Protein AF-F0X1X4-F1 (afdb_monomer_lite)

Radius of gyration: 33.79 Å; chains: 1; bounding box: 59×69×90 Å

Foldseek 3Di:
DDLVVQVVVVVVVVVVVQVVDPPPDDDPDDPSLVVSCVVVVHDSVVSVVVVVCCVVPVDDDPPPPDDPPPDPDFQADPDPVLVVVVQVVLVVCLVVVHFADLLVSLVVCVVVVRGPADPVDPVSSVSSSVSSVVSCVVQQKDFFDQPPPPSCPDDPVVVVVVVVVVVVVVVVCVVPVPDDDDDDDDPPPDVPVRSRGGGIDHNPDD

Organism: NCBI:txid890382

Sequence (206 aa):
MDILLLHGYLRYEHGKKQKKVDADRRIGAPRISQTIALMLHRKEQLVKEVWADYLRNKPIIPDIIAGNRAAKRTVVLGCRYVINELREFVRDRRETRTRTVAKDVLEYFANRQFGQLDHSNKATMKVGLRAVQRFLISNGYKRGKKKGSQSYRLKAEIMLKLDNYVMRILQENKNNTTRRRVYMDESYIHPNNCRHDDSLYDPNDE

Structure (mmCIF, N/CA/C/O backbone):
data_AF-F0X1X4-F1
#
_entry.id   AF-F0X1X4-F1
#
loop_
_atom_site.group_PDB
_atom_site.id
_atom_site.type_symbol
_atom_site.label_atom_id
_atom_site.label_alt_id
_atom_site.label_comp_id
_atom_site.label_asym_id
_atom_site.label_entity_id
_atom_site.label_seq_id
_atom_site.pdbx_PDB_ins_code
_atom_site.Cartn_x
_atom_site.Cartn_y
_atom_site.Cartn_z
_atom_site.occupancy
_atom_site.B_iso_or_equiv
_atom_site.auth_seq_id
_atom_site.auth_comp_id
_atom_site.auth_asym_id
_atom_site.auth_atom_id
_atom_site.pdbx_PDB_model_num
ATOM 1 N N . MET A 1 1 ? 17.953 18.225 -20.125 1.00 56.44 1 MET A N 1
ATOM 2 C CA . MET A 1 1 ? 18.227 19.093 -21.289 1.00 56.44 1 MET A CA 1
ATOM 3 C C . MET A 1 1 ? 18.207 18.225 -22.533 1.00 56.44 1 MET A C 1
ATOM 5 O O . MET A 1 1 ? 18.868 17.194 -22.529 1.00 56.44 1 MET A O 1
ATOM 9 N N . ASP A 1 2 ? 17.406 18.598 -23.527 1.00 82.69 2 ASP A N 1
ATOM 10 C CA . ASP A 1 2 ? 17.161 17.815 -24.745 1.00 82.69 2 ASP A CA 1
ATOM 11 C C . ASP A 1 2 ? 18.038 18.316 -25.912 1.00 82.69 2 ASP A C 1
ATOM 13 O O . ASP A 1 2 ? 18.246 19.523 -26.067 1.00 82.69 2 ASP A O 1
ATOM 17 N N . ILE A 1 3 ? 18.553 17.385 -26.723 1.00 85.62 3 ILE A N 1
ATOM 18 C CA . ILE A 1 3 ? 19.400 17.642 -27.898 1.00 85.62 3 ILE A CA 1
ATOM 19 C C . ILE A 1 3 ? 18.662 18.536 -28.904 1.00 85.62 3 ILE A C 1
ATOM 21 O O . ILE A 1 3 ? 19.250 19.479 -29.437 1.00 85.62 3 ILE A O 1
ATOM 25 N N . LEU A 1 4 ? 17.374 18.275 -29.142 1.00 85.56 4 LEU A N 1
ATOM 26 C CA . LEU A 1 4 ? 16.574 19.002 -30.134 1.00 85.56 4 LEU A CA 1
ATOM 27 C C . LEU A 1 4 ? 16.278 20.433 -29.704 1.00 85.56 4 LEU A C 1
ATOM 29 O O . LEU A 1 4 ? 16.414 21.365 -30.500 1.00 85.56 4 LEU A O 1
ATOM 33 N N . LEU A 1 5 ? 15.930 20.612 -28.430 1.00 85.38 5 LEU A N 1
ATOM 34 C CA . LEU A 1 5 ? 15.650 21.922 -27.853 1.00 85.38 5 LEU A CA 1
ATOM 35 C C . LEU A 1 5 ? 16.881 22.835 -27.940 1.00 85.38 5 LEU A C 1
ATOM 37 O O . LEU A 1 5 ? 16.777 23.989 -28.359 1.00 85.38 5 LEU A O 1
ATOM 41 N N . LEU A 1 6 ? 18.061 22.299 -27.615 1.00 87.31 6 LEU A N 1
ATOM 42 C CA . LEU A 1 6 ? 19.325 23.028 -27.727 1.00 87.31 6 LEU A CA 1
ATOM 43 C C . LEU A 1 6 ? 19.681 23.348 -29.182 1.00 87.31 6 LEU A C 1
ATOM 45 O O . LEU A 1 6 ? 20.161 24.446 -29.471 1.00 87.31 6 LEU A O 1
ATOM 49 N N . HIS A 1 7 ? 19.404 22.430 -30.110 1.00 87.94 7 HIS A N 1
ATOM 50 C CA . HIS A 1 7 ? 19.591 22.685 -31.533 1.00 87.94 7 HIS A CA 1
ATOM 51 C C . HIS A 1 7 ? 18.698 23.817 -32.048 1.00 87.94 7 HIS A C 1
ATOM 53 O O . HIS A 1 7 ? 19.193 24.692 -32.764 1.00 87.94 7 HIS A O 1
ATOM 59 N N . GLY A 1 8 ? 17.416 23.827 -31.671 1.00 85.88 8 GLY A N 1
ATOM 60 C CA . GLY A 1 8 ? 16.478 24.892 -32.028 1.00 85.88 8 GLY A CA 1
ATOM 61 C C . GLY A 1 8 ? 16.914 26.247 -31.473 1.00 85.88 8 GLY A C 1
ATOM 62 O O . GLY A 1 8 ? 17.013 27.222 -32.220 1.00 85.88 8 GLY A O 1
ATOM 63 N N . TYR A 1 9 ? 17.266 26.290 -30.187 1.00 88.31 9 TYR A N 1
ATOM 64 C CA . TYR A 1 9 ? 17.687 27.513 -29.507 1.00 88.31 9 TYR A CA 1
ATOM 65 C C . TYR A 1 9 ? 18.969 28.118 -30.101 1.00 88.31 9 TYR A C 1
ATOM 67 O O . TYR A 1 9 ? 18.991 29.288 -30.481 1.00 88.31 9 TYR A O 1
ATOM 75 N N . LEU A 1 10 ? 20.034 27.323 -30.257 1.00 87.50 10 LEU A N 1
ATOM 76 C CA . LEU A 1 10 ? 21.322 27.829 -30.748 1.00 87.50 10 LEU A CA 1
ATOM 77 C C . LEU A 1 10 ? 21.268 28.269 -32.218 1.00 87.50 10 LEU A C 1
ATOM 79 O O . LEU A 1 10 ? 21.952 29.219 -32.604 1.00 87.50 10 LEU A O 1
ATOM 83 N N . ARG A 1 11 ? 20.441 27.616 -33.046 1.00 85.31 11 ARG A N 1
ATOM 84 C CA . ARG A 1 11 ? 20.222 28.031 -34.442 1.00 85.31 11 ARG A CA 1
ATOM 85 C C . ARG A 1 11 ? 19.410 29.322 -34.531 1.00 85.31 11 ARG A C 1
ATOM 87 O O . ARG A 1 11 ? 19.729 30.173 -35.360 1.00 85.31 11 ARG A O 1
ATOM 94 N N . TYR A 1 12 ? 18.415 29.494 -33.664 1.00 86.81 12 TYR A N 1
ATOM 95 C CA . TYR A 1 12 ? 17.637 30.728 -33.569 1.00 86.81 12 TYR A CA 1
ATOM 96 C C . TYR A 1 12 ? 18.500 31.924 -33.141 1.00 86.81 12 TYR A C 1
ATOM 98 O O . TYR A 1 12 ? 18.484 32.967 -33.798 1.00 86.81 12 TYR A O 1
ATOM 106 N N . GLU A 1 13 ? 19.322 31.751 -32.105 1.00 85.38 13 GLU A N 1
ATOM 107 C CA . GLU A 1 13 ? 20.260 32.778 -31.638 1.00 85.38 13 GLU A CA 1
ATOM 108 C C . GLU A 1 13 ? 21.300 33.141 -32.706 1.00 85.38 13 GLU A C 1
ATOM 110 O O . GLU A 1 13 ? 21.609 34.317 -32.910 1.00 85.38 13 GLU A O 1
ATOM 115 N N . HIS A 1 14 ? 21.800 32.155 -33.456 1.00 82.44 14 HIS A N 1
ATOM 116 C CA . HIS A 1 14 ? 22.683 32.423 -34.589 1.00 82.44 14 HIS A CA 1
ATOM 117 C C . HIS A 1 14 ? 21.989 33.231 -35.697 1.00 82.44 14 HIS A C 1
ATOM 119 O O . HIS A 1 14 ? 22.552 34.207 -36.193 1.00 82.44 14 HIS A O 1
ATOM 125 N N . GLY A 1 15 ? 20.752 32.874 -36.055 1.00 81.31 15 GLY A N 1
ATOM 126 C CA . GLY A 1 15 ? 19.968 33.606 -37.054 1.00 81.31 15 GLY A CA 1
ATOM 127 C C . GLY A 1 15 ? 19.690 35.056 -36.644 1.00 81.31 15 GLY A C 1
ATOM 128 O O . GLY A 1 15 ? 19.787 35.963 -37.469 1.00 81.31 15 GLY A O 1
ATOM 129 N N . LYS A 1 16 ? 19.421 35.308 -35.357 1.00 83.44 16 LYS A N 1
ATOM 130 C CA . LYS A 1 16 ? 19.301 36.670 -34.813 1.00 83.44 16 LYS A CA 1
ATOM 131 C C . LYS A 1 16 ? 20.589 37.474 -34.945 1.00 83.44 16 LYS A C 1
ATOM 133 O O . LYS A 1 16 ? 20.529 38.656 -35.271 1.00 83.44 16 LYS A O 1
ATOM 138 N N . LYS A 1 17 ? 21.741 36.850 -34.686 1.00 79.12 17 LYS A N 1
ATOM 139 C CA . LYS A 1 17 ? 23.050 37.505 -34.810 1.00 79.12 17 LYS A CA 1
ATOM 140 C C . LYS A 1 17 ? 23.383 37.832 -36.263 1.00 79.12 17 LYS A C 1
ATOM 142 O O . LYS A 1 17 ? 23.841 38.936 -36.517 1.00 79.12 17 LYS A O 1
ATOM 147 N N . GLN A 1 18 ? 23.077 36.941 -37.209 1.00 73.38 18 GLN A N 1
ATOM 148 C CA . GLN A 1 18 ? 23.247 37.222 -38.640 1.00 73.38 18 GLN A CA 1
ATOM 149 C C . GLN A 1 18 ? 22.387 38.395 -39.122 1.00 73.38 18 GLN A C 1
ATOM 151 O O . GLN A 1 18 ? 22.885 39.233 -39.856 1.00 73.38 18 GLN A O 1
ATOM 156 N N . LYS A 1 19 ? 21.131 38.508 -38.673 1.00 75.94 19 LYS A N 1
ATOM 157 C CA . LYS A 1 19 ? 20.246 39.627 -39.054 1.00 75.94 19 LYS A CA 1
ATOM 158 C C . LYS A 1 19 ? 20.708 41.001 -38.549 1.00 75.94 19 LYS A C 1
ATOM 160 O O . LYS A 1 19 ? 20.214 42.007 -39.038 1.00 75.94 19 LYS A O 1
ATOM 165 N N . LYS A 1 20 ? 21.590 41.045 -37.545 1.00 72.31 20 LYS A N 1
ATOM 166 C CA . LYS A 1 20 ? 22.135 42.285 -36.968 1.00 72.31 20 LYS A CA 1
ATOM 167 C C . LYS A 1 20 ? 23.438 42.746 -37.628 1.00 72.31 20 LYS A C 1
ATOM 169 O O . LYS A 1 20 ? 23.931 43.807 -37.270 1.00 72.31 20 LYS A O 1
ATOM 174 N N . VAL A 1 21 ? 24.016 41.944 -38.520 1.00 70.50 21 VAL A N 1
ATOM 175 C CA . VAL A 1 21 ? 25.262 42.261 -39.226 1.00 70.50 21 VAL A CA 1
ATOM 176 C C . VAL A 1 21 ? 24.918 42.633 -40.669 1.00 70.50 21 VAL A C 1
ATOM 178 O O . VAL A 1 21 ? 24.102 41.951 -41.287 1.00 70.50 21 VAL A O 1
ATOM 181 N N . ASP A 1 22 ? 25.516 43.710 -41.189 1.00 58.31 22 ASP A N 1
ATOM 182 C CA . ASP A 1 22 ? 25.300 44.184 -42.564 1.00 58.31 22 ASP A CA 1
ATOM 183 C C . ASP A 1 22 ? 25.573 43.080 -43.600 1.00 58.31 22 ASP A C 1
ATOM 185 O O . ASP A 1 22 ? 26.453 42.232 -43.412 1.00 58.31 22 ASP A O 1
ATOM 189 N N . ALA A 1 23 ? 24.815 43.103 -44.702 1.00 58.66 23 ALA A N 1
ATOM 190 C CA . ALA A 1 23 ? 24.701 42.025 -45.694 1.00 58.66 23 ALA A CA 1
ATOM 191 C C . ALA A 1 23 ? 26.035 41.517 -46.292 1.00 58.66 23 ALA A C 1
ATOM 193 O O . ALA A 1 23 ? 26.084 40.386 -46.782 1.00 58.66 23 ALA A O 1
ATOM 194 N N . ASP A 1 24 ? 27.116 42.298 -46.193 1.00 56.88 24 ASP A N 1
ATOM 195 C CA . ASP A 1 24 ? 28.448 41.964 -46.714 1.00 56.88 24 ASP A CA 1
ATOM 196 C C . ASP A 1 24 ? 29.339 41.151 -45.756 1.00 56.88 24 ASP A C 1
ATOM 198 O O . ASP A 1 24 ? 30.329 40.557 -46.189 1.00 56.88 24 ASP A O 1
ATOM 202 N N . ARG A 1 25 ? 29.003 41.035 -44.461 1.00 59.19 25 ARG A N 1
ATOM 203 C CA . ARG A 1 25 ? 29.769 40.211 -43.501 1.00 59.19 25 ARG A CA 1
ATOM 204 C C . ARG A 1 25 ? 29.018 38.930 -43.143 1.00 59.19 25 ARG A C 1
ATOM 206 O O . ARG A 1 25 ? 28.295 38.852 -42.150 1.00 59.19 25 ARG A O 1
ATOM 213 N N . ARG A 1 26 ? 29.238 37.865 -43.920 1.00 58.47 26 ARG A N 1
ATOM 214 C CA . ARG A 1 26 ? 28.716 36.526 -43.592 1.00 58.47 26 ARG A CA 1
ATOM 215 C C . ARG A 1 26 ? 29.452 35.940 -42.381 1.00 58.47 26 ARG A C 1
ATOM 217 O O . ARG A 1 26 ? 30.625 35.589 -42.469 1.00 58.47 26 ARG A O 1
ATOM 224 N N . ILE A 1 27 ? 28.749 35.782 -41.258 1.00 62.41 27 ILE A N 1
ATOM 225 C CA . ILE A 1 27 ? 29.230 34.994 -40.111 1.00 62.41 27 ILE A CA 1
ATOM 226 C C . ILE A 1 27 ? 29.390 33.535 -40.566 1.00 62.41 27 ILE A C 1
ATOM 228 O O . ILE A 1 27 ? 28.440 32.950 -41.096 1.00 62.41 27 ILE A O 1
ATOM 232 N N . GLY A 1 28 ? 30.586 32.965 -40.377 1.00 61.56 28 GLY A N 1
ATOM 233 C CA . GLY A 1 28 ? 30.901 31.577 -40.729 1.00 61.56 28 GLY A CA 1
ATOM 234 C C . GLY A 1 28 ? 29.974 30.562 -40.050 1.00 61.56 28 GLY A C 1
ATOM 235 O O . GLY A 1 28 ? 29.409 30.827 -38.989 1.00 61.56 28 GLY A O 1
ATOM 236 N N . ALA A 1 29 ? 29.803 29.389 -40.668 1.00 63.53 29 ALA A N 1
ATOM 237 C CA . ALA A 1 29 ? 28.841 28.392 -40.203 1.00 63.53 29 ALA A CA 1
ATOM 238 C C . ALA A 1 29 ? 29.142 27.943 -38.752 1.00 63.53 29 ALA A C 1
ATOM 240 O O . ALA A 1 29 ? 30.247 27.473 -38.467 1.00 63.53 29 ALA A O 1
ATOM 241 N N . PRO A 1 30 ? 28.181 28.056 -37.818 1.00 72.50 30 PRO A N 1
ATOM 242 C CA . PRO A 1 30 ? 28.424 27.787 -36.408 1.00 72.50 30 PRO A CA 1
ATOM 243 C C . PRO A 1 30 ? 28.523 26.278 -36.146 1.00 72.50 30 PRO A C 1
ATOM 245 O O . PRO A 1 30 ? 27.693 25.488 -36.607 1.00 72.50 30 PRO A O 1
ATOM 248 N N . ARG A 1 31 ? 29.503 25.867 -35.331 1.00 85.06 31 ARG A N 1
ATOM 249 C CA . ARG A 1 31 ? 29.722 24.471 -34.893 1.00 85.06 31 ARG A CA 1
ATOM 250 C C . ARG A 1 31 ? 28.723 24.038 -33.804 1.00 85.06 31 ARG A C 1
ATOM 252 O O . ARG A 1 31 ? 29.098 23.530 -32.754 1.00 85.06 31 ARG A O 1
ATOM 259 N N . ILE A 1 32 ? 27.428 24.228 -34.060 1.00 87.62 32 ILE A N 1
ATOM 260 C CA . ILE A 1 32 ? 26.340 24.056 -33.077 1.00 87.62 32 ILE A CA 1
ATOM 261 C C . ILE A 1 32 ? 26.304 22.634 -32.506 1.00 87.62 32 ILE A C 1
ATOM 263 O O . ILE A 1 32 ? 26.203 22.462 -31.295 1.00 87.62 32 ILE A O 1
ATOM 267 N N . SER A 1 33 ? 26.437 21.610 -33.354 1.00 88.00 33 SER A N 1
ATOM 268 C CA . SER A 1 33 ? 26.429 20.212 -32.901 1.00 88.00 33 SER A CA 1
ATOM 269 C C . SER A 1 33 ? 27.600 19.882 -31.967 1.00 88.00 33 SER A C 1
ATOM 271 O O . SER A 1 33 ? 27.425 19.088 -31.050 1.00 88.00 33 SER A O 1
ATOM 273 N N . GLN A 1 34 ? 28.764 20.521 -32.145 1.00 90.12 34 GLN A N 1
ATOM 274 C CA . GLN A 1 34 ? 29.923 20.347 -31.257 1.00 90.12 34 GLN A CA 1
ATOM 275 C C . GLN A 1 34 ? 29.671 20.976 -29.891 1.00 90.12 34 GLN A C 1
ATOM 277 O O . GLN A 1 34 ? 29.915 20.351 -28.864 1.00 90.12 34 GLN A O 1
ATOM 282 N N . THR A 1 35 ? 29.115 22.187 -29.868 1.00 88.75 35 THR A N 1
ATOM 283 C CA . THR A 1 35 ? 28.760 22.872 -28.622 1.00 88.75 35 THR A CA 1
ATOM 284 C C . THR A 1 35 ? 27.738 22.073 -27.814 1.00 88.75 35 THR A C 1
ATOM 286 O O . THR A 1 35 ? 27.903 21.905 -26.610 1.00 88.75 35 THR A O 1
ATOM 289 N N . ILE A 1 36 ? 26.716 21.521 -28.472 1.00 88.62 36 ILE A N 1
ATOM 290 C CA . ILE A 1 36 ? 25.691 20.696 -27.816 1.00 88.62 36 ILE A CA 1
ATOM 291 C C . ILE A 1 36 ? 26.286 19.384 -27.300 1.00 88.62 36 ILE A C 1
ATOM 293 O O . ILE A 1 36 ? 25.974 18.968 -26.186 1.00 88.62 36 ILE A O 1
ATOM 297 N N . ALA A 1 37 ? 27.163 18.750 -28.082 1.00 91.50 37 ALA A N 1
ATOM 298 C CA . ALA A 1 37 ? 27.862 17.536 -27.672 1.00 91.50 37 ALA A CA 1
ATOM 299 C C . ALA A 1 37 ? 28.679 17.756 -26.390 1.00 91.50 37 ALA A C 1
ATOM 301 O O . ALA A 1 37 ? 28.601 16.941 -25.469 1.00 91.50 37 ALA A O 1
ATOM 302 N N . LEU A 1 38 ? 29.378 18.893 -26.297 1.00 91.06 38 LEU A N 1
ATOM 303 C CA . LEU A 1 38 ? 30.115 19.298 -25.100 1.00 91.06 38 LEU A CA 1
ATOM 304 C C . LEU A 1 38 ? 29.182 19.604 -23.919 1.00 91.06 38 LEU A C 1
ATOM 306 O O . LEU A 1 38 ? 29.421 19.106 -22.825 1.00 91.06 38 LEU A O 1
ATOM 310 N N . MET A 1 39 ? 28.096 20.356 -24.134 1.00 89.75 39 MET A N 1
ATOM 311 C CA . MET A 1 39 ? 27.136 20.720 -23.076 1.00 89.75 39 MET A CA 1
ATOM 312 C C . MET A 1 39 ? 26.394 19.517 -22.482 1.00 89.75 39 MET A C 1
ATOM 314 O O . MET A 1 39 ? 26.044 19.527 -21.305 1.00 89.75 39 MET A O 1
ATOM 318 N N . LEU A 1 40 ? 26.110 18.496 -23.294 1.00 89.94 40 LEU A N 1
ATOM 319 C CA . LEU A 1 40 ? 25.362 17.308 -22.874 1.00 89.94 40 LEU A CA 1
ATOM 320 C C . LEU A 1 40 ? 26.256 16.106 -22.549 1.00 89.94 40 LEU A C 1
ATOM 322 O O . LEU A 1 40 ? 25.728 15.047 -22.208 1.00 89.94 40 LEU A O 1
ATOM 326 N N . HIS A 1 41 ? 27.580 16.245 -22.686 1.00 89.62 41 HIS A N 1
ATOM 327 C CA . HIS A 1 41 ? 28.549 15.149 -22.581 1.00 89.62 41 HIS A CA 1
ATOM 328 C C . HIS A 1 41 ? 28.161 13.931 -23.440 1.00 89.62 41 HIS A C 1
ATOM 330 O O . HIS A 1 41 ? 28.182 12.781 -22.997 1.00 89.62 41 HIS A O 1
ATOM 336 N N . ARG A 1 42 ? 27.759 14.184 -24.689 1.00 89.25 42 ARG A N 1
ATOM 337 C CA . ARG A 1 42 ? 27.381 13.152 -25.667 1.00 89.25 42 ARG A CA 1
ATOM 338 C C . ARG A 1 42 ? 28.339 13.160 -26.851 1.00 89.25 42 ARG A C 1
ATOM 340 O O . ARG A 1 42 ? 29.025 14.142 -27.109 1.00 89.25 42 ARG A O 1
ATOM 347 N N . LYS A 1 43 ? 28.369 12.055 -27.599 1.00 91.50 43 LYS A N 1
ATOM 348 C CA . LYS A 1 43 ? 29.134 11.970 -28.849 1.00 91.50 43 LYS A CA 1
ATOM 349 C C . LYS A 1 43 ? 28.555 12.949 -29.876 1.00 91.50 43 LYS A C 1
ATOM 351 O O . LYS A 1 43 ? 27.345 12.968 -30.090 1.00 91.50 43 LYS A O 1
ATOM 356 N N . GLU A 1 44 ? 29.417 13.712 -30.547 1.00 90.62 44 GLU A N 1
ATOM 357 C CA . GLU A 1 44 ? 29.013 14.671 -31.591 1.00 90.62 44 GLU A CA 1
ATOM 358 C C . GLU A 1 44 ? 28.237 13.998 -32.728 1.00 90.62 44 GLU A C 1
ATOM 360 O O . GLU A 1 44 ? 27.268 14.559 -33.238 1.00 90.62 44 GLU A O 1
ATOM 365 N N . GLN A 1 45 ? 28.639 12.780 -33.091 1.00 90.81 45 GLN A N 1
ATOM 366 C CA . GLN A 1 45 ? 27.986 11.995 -34.131 1.00 90.81 45 GLN A CA 1
ATOM 367 C C . GLN A 1 45 ? 26.502 11.748 -33.815 1.00 90.81 45 GLN A C 1
ATOM 369 O O . GLN A 1 45 ? 25.651 12.043 -34.648 1.00 90.81 45 GLN A O 1
ATOM 374 N N . LEU A 1 46 ? 26.188 11.351 -32.578 1.00 88.25 46 LEU A N 1
ATOM 375 C CA . LEU A 1 46 ? 24.814 11.123 -32.125 1.00 88.25 46 LEU A CA 1
ATOM 376 C C . LEU A 1 46 ? 23.974 12.408 -32.177 1.00 88.25 46 LEU A C 1
ATOM 378 O O . LEU A 1 46 ? 22.813 12.384 -32.564 1.00 88.25 46 LEU A O 1
ATOM 382 N N . VAL A 1 47 ? 24.562 13.555 -31.831 1.00 89.25 47 VAL A N 1
ATOM 383 C CA . VAL A 1 47 ? 23.876 14.856 -31.905 1.00 89.25 47 VAL A CA 1
ATOM 384 C C . VAL A 1 47 ? 23.538 15.227 -33.355 1.00 89.25 47 VAL A C 1
ATOM 386 O O . VAL A 1 47 ? 22.446 15.729 -33.624 1.00 89.25 47 VAL A O 1
ATOM 389 N N . LYS A 1 48 ? 24.451 14.961 -34.299 1.00 89.62 48 LYS A N 1
ATOM 390 C CA . LYS A 1 48 ? 24.214 15.174 -35.737 1.00 89.62 48 LYS A CA 1
ATOM 391 C C . LYS A 1 48 ? 23.151 14.228 -36.289 1.00 89.62 48 LYS A C 1
ATOM 393 O O . LYS A 1 48 ? 22.299 14.685 -37.044 1.00 89.62 48 LYS A O 1
ATOM 398 N N . GLU A 1 49 ? 23.196 12.953 -35.910 1.00 88.44 49 GLU A N 1
ATOM 399 C CA . GLU A 1 49 ? 22.227 11.928 -36.317 1.00 88.44 49 GLU A CA 1
ATOM 400 C C . GLU A 1 49 ? 20.818 12.294 -35.848 1.00 88.44 49 GLU A C 1
ATOM 402 O O . GLU A 1 49 ? 19.925 12.433 -36.678 1.00 88.44 49 GLU A O 1
ATOM 407 N N . VAL A 1 50 ? 20.650 12.610 -34.559 1.00 87.00 50 VAL A N 1
ATOM 408 C CA . VAL A 1 50 ? 19.365 13.046 -33.984 1.00 87.00 50 VAL A CA 1
ATOM 409 C C . VAL A 1 50 ? 18.823 14.290 -34.695 1.00 87.00 50 VAL A C 1
ATOM 411 O O . VAL A 1 50 ? 17.634 14.371 -34.995 1.00 87.00 50 VAL A O 1
ATOM 414 N N . TRP A 1 51 ? 19.677 15.268 -35.012 1.00 87.62 51 TRP A N 1
ATOM 415 C CA . TRP A 1 51 ? 19.244 16.455 -35.754 1.00 87.62 51 TRP A CA 1
ATOM 416 C C . TRP A 1 51 ? 18.862 16.146 -37.208 1.00 87.62 51 TRP A C 1
ATOM 418 O O . TRP A 1 51 ? 17.900 16.709 -37.730 1.00 87.62 51 TRP A O 1
ATOM 428 N N . ALA A 1 52 ? 19.599 15.258 -37.874 1.00 86.94 52 ALA A N 1
ATOM 429 C CA . ALA A 1 52 ? 19.294 14.834 -39.234 1.00 86.94 52 ALA A CA 1
ATOM 430 C C . ALA A 1 52 ? 17.984 14.031 -39.296 1.00 86.94 52 ALA A C 1
ATOM 432 O O . ALA A 1 52 ? 17.177 14.251 -40.199 1.00 86.94 52 ALA A O 1
ATOM 433 N N . ASP A 1 53 ? 17.736 13.168 -38.312 1.00 84.44 53 ASP A N 1
ATOM 434 C CA . ASP A 1 53 ? 16.490 12.413 -38.175 1.00 84.44 53 ASP A CA 1
ATOM 435 C C . ASP A 1 53 ? 15.299 13.324 -37.887 1.00 84.44 53 ASP A C 1
ATOM 437 O O . ASP A 1 53 ? 14.243 13.152 -38.493 1.00 84.44 53 ASP A O 1
ATOM 441 N N . TYR A 1 54 ? 15.476 14.353 -37.053 1.00 84.00 54 TYR A N 1
ATOM 442 C CA . TYR A 1 54 ? 14.457 15.382 -36.841 1.00 84.00 54 TYR A CA 1
ATOM 443 C C . TYR A 1 54 ? 14.072 16.098 -38.141 1.00 84.00 54 TYR A C 1
ATOM 445 O O . TYR A 1 54 ? 12.889 16.256 -38.438 1.00 84.00 54 TYR A O 1
ATOM 453 N N . LEU A 1 55 ? 15.064 16.520 -38.935 1.00 83.75 55 LEU A N 1
ATOM 454 C CA . LEU A 1 55 ? 14.818 17.216 -40.201 1.00 83.75 55 LEU A CA 1
ATOM 455 C C . LEU A 1 55 ? 14.103 16.332 -41.228 1.00 83.75 55 LEU A C 1
ATOM 457 O O . LEU A 1 55 ? 13.280 16.839 -41.988 1.00 83.75 55 LEU A O 1
ATOM 461 N N . ARG A 1 56 ? 14.408 15.030 -41.246 1.00 83.00 56 ARG A N 1
ATOM 462 C CA . ARG A 1 56 ? 13.772 14.061 -42.146 1.00 83.00 56 ARG A CA 1
ATOM 463 C C . ARG A 1 56 ? 12.351 13.710 -41.715 1.00 83.00 56 ARG A C 1
ATOM 465 O O . ARG A 1 56 ? 11.447 13.723 -42.542 1.00 83.00 56 ARG A O 1
ATOM 472 N N . ASN A 1 57 ? 12.156 13.423 -40.429 1.00 78.25 57 ASN A N 1
ATOM 473 C CA . ASN A 1 57 ? 10.963 12.725 -39.952 1.00 78.25 57 ASN A CA 1
ATOM 474 C C . ASN A 1 57 ? 10.007 13.600 -39.131 1.00 78.25 57 ASN A C 1
ATOM 476 O O . ASN A 1 57 ? 8.894 13.155 -38.899 1.00 78.25 57 ASN A O 1
ATOM 480 N N . LYS A 1 58 ? 10.394 14.827 -38.737 1.00 72.56 58 LYS A N 1
ATOM 481 C CA . LYS A 1 58 ? 9.666 15.783 -37.870 1.00 72.56 58 LYS A CA 1
ATOM 482 C C . LYS A 1 58 ? 9.368 15.253 -36.453 1.00 72.56 58 LYS A C 1
ATOM 484 O O . LYS A 1 58 ? 10.124 15.630 -35.558 1.00 72.56 58 LYS A O 1
ATOM 489 N N . PRO A 1 59 ? 8.349 14.420 -36.148 1.00 70.69 59 PRO A N 1
ATOM 490 C CA . PRO A 1 59 ? 8.350 13.716 -34.869 1.00 70.69 59 PRO A CA 1
ATOM 491 C C . PRO A 1 59 ? 9.508 12.715 -34.792 1.00 70.69 59 PRO A C 1
ATOM 493 O O . PRO A 1 59 ? 9.567 11.743 -35.542 1.00 70.69 59 PRO A O 1
ATOM 496 N N . ILE A 1 60 ? 10.404 12.914 -33.826 1.00 61.41 60 ILE A N 1
ATOM 497 C CA . ILE A 1 60 ? 11.294 11.840 -33.390 1.00 61.41 60 ILE A CA 1
ATOM 498 C C . ILE A 1 60 ? 10.483 10.948 -32.462 1.00 61.41 60 ILE A C 1
ATOM 500 O O . ILE A 1 60 ? 10.216 11.297 -31.313 1.00 61.41 60 ILE A O 1
ATOM 504 N N . ILE A 1 61 ? 10.061 9.803 -32.988 1.00 61.31 61 ILE A N 1
ATOM 505 C CA . ILE A 1 61 ? 9.532 8.719 -32.171 1.00 61.31 61 ILE A CA 1
ATOM 506 C C . ILE A 1 61 ? 10.753 8.095 -31.487 1.00 61.31 61 ILE A C 1
ATOM 508 O O . ILE A 1 61 ? 11.650 7.629 -32.192 1.00 61.31 61 ILE A O 1
ATOM 512 N N . PRO A 1 62 ? 10.853 8.128 -30.145 1.00 61.31 62 PRO A N 1
ATOM 513 C CA . PRO A 1 62 ? 11.943 7.453 -29.463 1.00 61.31 62 PRO A CA 1
ATOM 514 C C . PRO A 1 62 ? 11.876 5.976 -29.831 1.00 61.31 62 PRO A C 1
ATOM 516 O O . PRO A 1 62 ? 10.816 5.358 -29.703 1.00 61.31 62 PRO A O 1
ATOM 519 N N . ASP A 1 63 ? 12.997 5.431 -30.298 1.00 59.47 63 ASP A N 1
ATOM 520 C CA . ASP A 1 63 ? 13.064 4.029 -30.676 1.00 59.47 63 ASP A CA 1
ATOM 521 C C . ASP A 1 63 ? 12.644 3.183 -29.466 1.00 59.47 63 ASP A C 1
ATOM 523 O O . ASP A 1 63 ? 13.218 3.286 -28.371 1.00 59.47 63 ASP A O 1
ATOM 527 N N . ILE A 1 64 ? 11.558 2.421 -29.614 1.00 58.38 64 ILE A N 1
ATOM 528 C CA . ILE A 1 64 ? 11.058 1.571 -28.539 1.00 58.38 64 ILE A CA 1
ATOM 529 C C . ILE A 1 64 ? 12.010 0.388 -28.496 1.00 58.38 64 ILE A C 1
ATOM 531 O O . ILE A 1 64 ? 11.769 -0.633 -29.132 1.00 58.38 64 ILE A O 1
ATOM 535 N N . ILE A 1 65 ? 13.099 0.528 -27.735 1.00 64.75 65 ILE A N 1
ATOM 536 C CA . ILE A 1 65 ? 14.035 -0.571 -27.506 1.00 64.75 65 ILE A CA 1
ATOM 537 C C . ILE A 1 65 ? 13.209 -1.774 -27.049 1.00 64.75 65 ILE A C 1
ATOM 539 O O . ILE A 1 65 ? 12.502 -1.698 -26.029 1.00 64.75 65 ILE A O 1
ATOM 543 N N . ALA A 1 66 ? 13.285 -2.861 -27.820 1.00 59.94 66 ALA A N 1
ATOM 544 C CA . ALA A 1 66 ? 12.681 -4.133 -27.474 1.00 59.94 66 ALA A CA 1
ATOM 545 C C . ALA A 1 66 ? 13.208 -4.543 -26.093 1.00 59.94 66 ALA A C 1
ATOM 547 O O . ALA A 1 66 ? 14.390 -4.820 -25.902 1.00 59.94 66 ALA A O 1
ATOM 548 N N . GLY A 1 67 ? 12.330 -4.500 -25.099 1.00 62.56 67 GLY A N 1
ATOM 549 C CA . GLY A 1 67 ? 12.646 -4.839 -23.721 1.00 62.56 67 GLY A CA 1
ATOM 550 C C . GLY A 1 67 ? 11.533 -5.692 -23.144 1.00 62.56 67 GLY A C 1
ATOM 551 O O . GLY A 1 67 ? 10.387 -5.600 -23.585 1.00 62.56 67 GLY A O 1
ATOM 552 N N . ASN A 1 68 ? 11.857 -6.500 -22.133 1.00 62.97 68 ASN A N 1
ATOM 553 C CA . ASN A 1 68 ? 10.898 -7.342 -21.415 1.00 62.97 68 ASN A CA 1
ATOM 554 C C . ASN A 1 68 ? 9.925 -6.485 -20.584 1.00 62.97 68 ASN A C 1
ATOM 556 O O . ASN A 1 68 ? 10.024 -6.416 -19.360 1.00 62.97 68 ASN A O 1
ATOM 560 N N . ARG A 1 69 ? 9.000 -5.805 -21.269 1.00 61.16 69 ARG A N 1
ATOM 561 C CA . ARG A 1 69 ? 7.937 -4.965 -20.697 1.00 61.16 69 ARG A CA 1
ATOM 562 C C . ARG A 1 69 ? 6.666 -5.754 -20.391 1.00 61.16 69 ARG A C 1
ATOM 564 O O . ARG A 1 69 ? 5.738 -5.197 -19.814 1.00 61.16 69 ARG A O 1
ATOM 571 N N . ALA A 1 70 ? 6.619 -7.035 -20.761 1.00 65.56 70 ALA A N 1
ATOM 572 C CA . ALA A 1 70 ? 5.527 -7.913 -20.375 1.00 65.56 70 ALA A CA 1
ATOM 573 C C . ALA A 1 70 ? 5.425 -7.956 -18.844 1.00 65.56 70 ALA A C 1
ATOM 575 O O . ALA A 1 70 ? 6.435 -8.108 -18.145 1.00 65.56 70 ALA A O 1
ATOM 576 N N . ALA A 1 71 ? 4.204 -7.812 -18.327 1.00 61.56 71 ALA A N 1
ATOM 577 C CA . ALA A 1 71 ? 3.949 -7.923 -16.902 1.00 61.56 71 ALA A CA 1
ATOM 578 C C . ALA A 1 71 ? 4.408 -9.307 -16.429 1.00 61.56 71 ALA A C 1
ATOM 580 O O . ALA A 1 71 ? 3.887 -10.338 -16.855 1.00 61.56 71 ALA A O 1
ATOM 581 N N . LYS A 1 72 ? 5.432 -9.335 -15.574 1.00 66.44 72 LYS A N 1
ATOM 582 C CA . LYS A 1 72 ? 5.918 -10.588 -14.998 1.00 66.44 72 LYS A CA 1
ATOM 583 C C . LYS A 1 72 ? 4.827 -11.168 -14.109 1.00 66.44 72 LYS A C 1
ATOM 585 O O . LYS A 1 72 ? 4.197 -10.435 -13.348 1.00 66.44 72 LYS A O 1
ATOM 590 N N . ARG A 1 73 ? 4.648 -12.488 -14.176 1.00 61.16 73 ARG A N 1
ATOM 591 C CA . ARG A 1 73 ? 3.709 -13.217 -13.319 1.00 61.16 73 ARG A CA 1
ATOM 592 C C . ARG A 1 73 ? 4.041 -12.926 -11.852 1.00 61.16 73 ARG A C 1
ATOM 594 O O . ARG A 1 73 ? 5.150 -13.203 -11.396 1.00 61.16 73 ARG A O 1
ATOM 601 N N . THR A 1 74 ? 3.110 -12.306 -11.136 1.00 67.06 74 THR A N 1
ATOM 602 C CA . THR A 1 74 ? 3.262 -11.990 -9.714 1.00 67.06 74 THR A CA 1
ATOM 603 C C . THR A 1 74 ? 2.892 -13.197 -8.859 1.00 67.06 74 THR A C 1
ATOM 605 O O . THR A 1 74 ? 2.047 -14.003 -9.235 1.00 67.06 74 THR A O 1
ATOM 608 N N . VAL A 1 75 ? 3.528 -13.314 -7.690 1.00 69.00 75 VAL A N 1
ATOM 609 C CA . VAL A 1 75 ? 3.242 -14.374 -6.702 1.00 69.00 75 VAL A CA 1
ATOM 610 C C . VAL A 1 75 ? 1.819 -14.259 -6.142 1.00 69.00 75 VAL A C 1
ATOM 612 O O . VAL A 1 75 ? 1.201 -15.267 -5.824 1.00 69.00 75 VAL A O 1
ATOM 615 N N . VAL A 1 76 ? 1.303 -13.031 -6.048 1.00 71.88 76 VAL A N 1
ATOM 616 C CA . VAL A 1 76 ? -0.075 -12.729 -5.649 1.00 71.88 76 VAL A CA 1
ATOM 617 C C . VAL A 1 76 ? -0.848 -12.307 -6.891 1.00 71.88 76 VAL A C 1
ATOM 619 O O . VAL A 1 76 ? -0.397 -11.424 -7.629 1.00 71.88 76 VAL A O 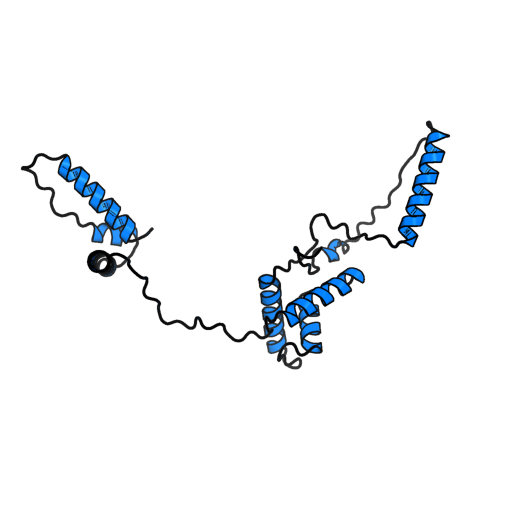1
ATOM 622 N N . LEU A 1 77 ? -1.998 -12.934 -7.129 1.00 71.94 77 LEU A N 1
ATOM 623 C CA . LEU A 1 77 ? -2.890 -12.575 -8.229 1.00 71.94 77 LEU A CA 1
ATOM 624 C C . LEU A 1 77 ? -3.608 -11.258 -7.912 1.00 71.94 77 LEU A C 1
ATOM 626 O O . LEU A 1 77 ? -4.314 -11.144 -6.916 1.00 71.94 77 LEU A O 1
ATOM 630 N N . GLY A 1 78 ? -3.446 -10.258 -8.779 1.00 71.56 78 GLY A N 1
ATOM 631 C CA . GLY A 1 78 ? -4.090 -8.948 -8.645 1.00 71.56 78 GLY A CA 1
ATOM 632 C C . GLY A 1 78 ? -5.533 -8.903 -9.143 1.00 71.56 78 GLY A C 1
ATOM 633 O O . GLY A 1 78 ? -5.912 -7.950 -9.818 1.00 71.56 78 GLY A O 1
ATOM 634 N N . CYS A 1 79 ? -6.331 -9.941 -8.887 1.00 81.62 79 CYS A N 1
ATOM 635 C CA . CYS A 1 79 ? -7.734 -9.963 -9.291 1.00 81.62 79 CYS A CA 1
ATOM 636 C C . CYS A 1 79 ? -8.620 -9.231 -8.270 1.00 81.62 79 CYS A C 1
ATOM 638 O O . CYS A 1 79 ? -8.324 -9.201 -7.075 1.00 81.62 79 CYS A O 1
ATOM 640 N N . ARG A 1 80 ? -9.748 -8.671 -8.736 1.00 85.25 80 ARG A N 1
ATOM 641 C CA . ARG A 1 80 ? -10.708 -7.943 -7.879 1.00 85.25 80 ARG A CA 1
ATOM 642 C C . ARG A 1 80 ? -11.170 -8.766 -6.675 1.00 85.25 80 ARG A C 1
ATOM 644 O O . ARG A 1 80 ? -11.328 -8.215 -5.595 1.00 85.25 80 ARG A O 1
ATOM 651 N N . TYR A 1 81 ? -11.327 -10.075 -6.860 1.00 87.56 81 TYR A N 1
ATOM 652 C CA . TYR A 1 81 ? -11.698 -10.997 -5.791 1.00 87.56 81 TYR A CA 1
ATOM 653 C C . TYR A 1 81 ? -10.691 -10.986 -4.624 1.00 87.56 81 TYR A C 1
ATOM 655 O O . TYR A 1 81 ? -11.085 -10.760 -3.487 1.00 87.56 81 TYR A O 1
ATOM 663 N N . VAL A 1 82 ? -9.386 -11.100 -4.905 1.00 86.38 82 VAL A N 1
ATOM 664 C CA . VAL A 1 82 ? -8.331 -11.080 -3.870 1.00 86.38 82 VAL A CA 1
ATOM 665 C C . VAL A 1 82 ? -8.253 -9.719 -3.172 1.00 86.38 82 VAL A C 1
ATOM 667 O O . VAL A 1 82 ? -7.995 -9.653 -1.972 1.00 86.38 82 VAL A O 1
ATOM 670 N N . ILE A 1 83 ? -8.499 -8.627 -3.901 1.00 88.62 83 ILE A N 1
ATOM 671 C CA . ILE A 1 83 ? -8.538 -7.274 -3.324 1.00 88.62 83 ILE A CA 1
ATOM 672 C C . ILE A 1 83 ? -9.719 -7.129 -2.353 1.00 88.62 83 ILE A C 1
ATOM 674 O O . ILE A 1 83 ? -9.548 -6.573 -1.269 1.00 88.62 83 ILE A O 1
ATOM 678 N N . ASN A 1 84 ? -10.897 -7.647 -2.711 1.00 89.19 84 ASN A N 1
ATOM 679 C CA . ASN A 1 84 ? -12.075 -7.605 -1.844 1.00 89.19 84 ASN A CA 1
ATOM 680 C C . ASN A 1 84 ? -11.883 -8.462 -0.585 1.00 89.19 84 ASN A C 1
ATOM 682 O O . ASN A 1 84 ? -12.105 -7.962 0.513 1.00 89.19 84 ASN A O 1
ATOM 686 N N . GLU A 1 85 ? -11.375 -9.689 -0.727 1.00 91.00 85 GLU A N 1
ATOM 687 C CA . GLU A 1 85 ? -11.054 -10.567 0.411 1.00 91.00 85 GLU A CA 1
ATOM 688 C C . GLU A 1 85 ? -10.022 -9.920 1.346 1.00 91.00 85 GLU A C 1
ATOM 690 O O . GLU A 1 85 ? -10.174 -9.934 2.566 1.00 91.00 85 GLU A O 1
ATOM 695 N N . LEU A 1 86 ? -8.986 -9.275 0.792 1.00 90.88 86 LEU A N 1
ATOM 696 C CA . LEU A 1 86 ? -8.025 -8.521 1.596 1.00 90.88 86 LEU A CA 1
ATOM 697 C C . LEU A 1 86 ? -8.702 -7.377 2.360 1.00 90.88 86 LEU A C 1
ATOM 699 O O . LEU A 1 86 ? -8.390 -7.148 3.530 1.00 90.88 86 LEU A O 1
ATOM 703 N N . ARG A 1 87 ? -9.600 -6.630 1.710 1.00 89.50 87 ARG A N 1
ATOM 704 C CA . ARG A 1 87 ? -10.318 -5.528 2.355 1.00 89.50 87 ARG A CA 1
ATOM 705 C C . ARG A 1 87 ? -11.161 -6.035 3.521 1.00 89.50 87 ARG A C 1
ATOM 707 O O . ARG A 1 87 ? -11.058 -5.467 4.606 1.00 89.50 87 ARG A O 1
ATOM 714 N N . GLU A 1 88 ? -11.930 -7.100 3.324 1.00 89.69 88 GLU A N 1
ATOM 715 C CA . GLU A 1 88 ? -12.741 -7.718 4.378 1.00 89.69 88 GLU A CA 1
ATOM 716 C C . GLU A 1 88 ? -11.880 -8.244 5.527 1.00 89.69 88 GLU A C 1
ATOM 718 O O . GLU A 1 88 ? -12.134 -7.906 6.681 1.00 89.69 88 GLU A O 1
ATOM 723 N N . PHE A 1 89 ? -10.789 -8.950 5.226 1.00 90.56 89 PHE A N 1
ATOM 724 C CA . PHE A 1 89 ? -9.838 -9.420 6.234 1.00 90.56 89 PHE A CA 1
ATOM 725 C C . PHE A 1 89 ? -9.285 -8.279 7.100 1.00 90.56 89 PHE A C 1
ATOM 727 O O . PHE A 1 89 ? -9.242 -8.372 8.327 1.00 90.56 89 PHE A O 1
ATOM 734 N N . VAL A 1 90 ? -8.864 -7.172 6.479 1.00 88.56 90 VAL A N 1
ATOM 735 C CA . VAL A 1 90 ? -8.311 -6.025 7.216 1.00 88.56 90 VAL A CA 1
ATOM 736 C C . VAL A 1 90 ? -9.410 -5.262 7.974 1.00 88.56 90 VAL A C 1
ATOM 738 O O . VAL A 1 90 ? -9.104 -4.615 8.978 1.00 88.56 90 VAL A O 1
ATOM 741 N N . ARG A 1 91 ? -10.675 -5.314 7.534 1.00 86.62 91 ARG A N 1
ATOM 742 C CA . ARG A 1 91 ? -11.828 -4.751 8.262 1.00 86.62 91 ARG A CA 1
ATOM 743 C C . ARG A 1 91 ? -12.168 -5.572 9.507 1.00 86.62 91 ARG A C 1
ATOM 745 O O . ARG A 1 91 ? -12.210 -5.000 10.590 1.00 86.62 91 ARG A O 1
ATOM 752 N N . ASP A 1 92 ? -12.291 -6.888 9.376 1.00 86.25 92 ASP A N 1
ATOM 753 C CA . ASP A 1 92 ? -12.567 -7.808 10.491 1.00 86.25 92 ASP A CA 1
ATOM 754 C C . ASP A 1 92 ? -11.481 -7.729 11.579 1.00 86.25 92 ASP A C 1
ATOM 756 O O . ASP A 1 92 ? -11.734 -7.565 12.777 1.00 86.25 92 ASP A O 1
ATOM 760 N N . ARG A 1 93 ? -10.215 -7.711 11.153 1.00 85.06 93 ARG A N 1
ATOM 761 C CA . ARG A 1 93 ? -9.084 -7.527 12.067 1.00 85.06 93 ARG A CA 1
ATOM 762 C C . ARG A 1 93 ? -9.105 -6.162 12.768 1.00 85.06 93 ARG A C 1
ATOM 764 O O . ARG A 1 93 ? -8.743 -6.066 13.942 1.00 85.06 93 ARG A O 1
ATOM 771 N N . ARG A 1 94 ? -9.551 -5.103 12.083 1.00 78.50 94 ARG A N 1
ATOM 772 C CA . ARG A 1 94 ? -9.742 -3.773 12.689 1.00 78.50 94 ARG A CA 1
ATOM 773 C C . ARG A 1 94 ? -10.882 -3.768 13.705 1.00 78.50 94 ARG A C 1
ATOM 775 O O . ARG A 1 94 ? -10.713 -3.177 14.771 1.00 78.50 94 ARG A O 1
ATOM 782 N N . GLU A 1 95 ? -11.989 -4.446 13.419 1.00 75.62 95 GLU A N 1
ATOM 783 C CA . GLU A 1 95 ? -13.123 -4.581 14.340 1.00 75.62 95 GLU A CA 1
ATOM 784 C C . GLU A 1 95 ? -12.716 -5.303 15.630 1.00 75.62 95 GLU A C 1
ATOM 786 O O . GLU A 1 95 ? -12.964 -4.819 16.736 1.00 75.62 95 GLU A O 1
ATOM 791 N N . THR A 1 96 ? -11.962 -6.393 15.494 1.00 75.44 96 THR A N 1
ATOM 792 C CA . THR A 1 96 ? -11.403 -7.155 16.622 1.00 75.44 96 THR A CA 1
ATOM 793 C C . THR A 1 96 ? -10.183 -6.494 17.275 1.00 75.44 96 THR A C 1
ATOM 795 O O . THR A 1 96 ? -9.625 -7.027 18.234 1.00 75.44 96 THR A O 1
ATOM 798 N N . ARG A 1 97 ? -9.770 -5.310 16.796 1.00 72.12 97 ARG A N 1
ATOM 799 C CA . ARG A 1 97 ? -8.605 -4.536 17.273 1.00 72.12 97 ARG A CA 1
ATOM 800 C C . ARG A 1 97 ? -7.296 -5.327 17.244 1.00 72.12 97 ARG A C 1
ATOM 802 O O . ARG A 1 97 ? -6.391 -5.091 18.046 1.00 72.12 97 ARG A O 1
ATOM 809 N N . THR A 1 98 ? -7.181 -6.261 16.312 1.00 78.81 98 THR A N 1
ATOM 810 C CA . THR A 1 98 ? -5.981 -7.067 16.137 1.00 78.81 98 THR A CA 1
ATOM 811 C C . THR A 1 98 ? -4.998 -6.343 15.221 1.00 78.81 98 THR A C 1
ATOM 813 O O . THR A 1 98 ? -5.356 -5.764 14.194 1.00 78.81 98 THR A O 1
ATOM 816 N N . ARG A 1 99 ? -3.720 -6.350 15.607 1.00 82.06 99 ARG A N 1
ATOM 817 C CA . ARG A 1 99 ? -2.642 -5.780 14.794 1.00 82.06 99 ARG A CA 1
ATOM 818 C C . ARG A 1 99 ? -2.508 -6.578 13.498 1.00 82.06 99 ARG A C 1
ATOM 820 O O . ARG A 1 99 ? -2.379 -7.798 13.553 1.00 82.06 99 ARG A O 1
ATOM 827 N N . THR A 1 100 ? -2.480 -5.880 12.366 1.00 87.75 100 THR A N 1
ATOM 828 C CA . THR A 1 100 ? -2.311 -6.471 11.032 1.00 87.75 100 THR A CA 1
ATOM 829 C C . THR A 1 100 ? -1.039 -5.969 10.367 1.00 87.75 100 THR A C 1
ATOM 831 O O . THR A 1 100 ? -0.788 -4.770 10.261 1.00 87.75 100 THR A O 1
ATOM 834 N N . VAL A 1 101 ? -0.218 -6.894 9.888 1.00 89.62 101 VAL A N 1
ATOM 835 C CA . VAL A 1 101 ? 1.027 -6.628 9.167 1.00 89.62 101 VAL A CA 1
ATOM 836 C C . VAL A 1 101 ? 1.022 -7.422 7.863 1.00 89.62 101 VAL A C 1
ATOM 838 O O . VAL A 1 101 ? 0.308 -8.408 7.713 1.00 89.62 101 VAL A O 1
ATOM 841 N N . ALA A 1 102 ? 1.880 -7.047 6.913 1.00 90.94 102 ALA A N 1
ATOM 842 C CA . ALA A 1 102 ? 2.080 -7.795 5.670 1.00 90.94 102 ALA A CA 1
ATOM 843 C C . ALA A 1 102 ? 2.374 -9.297 5.882 1.00 90.94 102 ALA A C 1
ATOM 845 O O . ALA A 1 102 ? 2.091 -10.099 4.999 1.00 90.94 102 ALA A O 1
ATOM 846 N N . LYS A 1 103 ? 2.930 -9.683 7.040 1.00 90.31 103 LYS A N 1
ATOM 847 C CA . LYS A 1 103 ? 3.130 -11.092 7.403 1.00 90.31 103 LYS A CA 1
ATOM 848 C C . LYS A 1 103 ? 1.798 -11.817 7.631 1.00 90.31 103 LYS A C 1
ATOM 850 O O . LYS A 1 103 ? 1.632 -12.916 7.121 1.00 90.31 103 LYS A O 1
ATOM 855 N N . ASP A 1 104 ? 0.856 -11.182 8.321 1.00 90.56 104 ASP A N 1
ATOM 856 C CA . ASP A 1 104 ? -0.469 -11.755 8.584 1.00 90.56 104 ASP A CA 1
ATOM 857 C C . ASP A 1 104 ? -1.276 -11.862 7.283 1.00 90.56 104 ASP A C 1
ATOM 859 O O . ASP A 1 104 ? -1.973 -12.843 7.054 1.00 90.56 104 ASP A O 1
ATOM 863 N N . VAL A 1 105 ? -1.116 -10.884 6.382 1.00 90.19 105 VAL A N 1
ATOM 864 C CA . VAL A 1 105 ? -1.704 -10.929 5.032 1.00 90.19 105 VAL A CA 1
ATOM 865 C C . VAL A 1 105 ? -1.114 -12.071 4.199 1.00 90.19 105 VAL A C 1
ATOM 867 O O . VAL A 1 105 ? -1.845 -12.755 3.490 1.00 90.19 105 VAL A O 1
ATOM 870 N N . LEU A 1 106 ? 0.200 -12.297 4.283 1.00 89.75 106 LEU A N 1
ATOM 871 C CA . LEU A 1 106 ? 0.861 -13.411 3.601 1.00 89.75 106 LEU A CA 1
ATOM 872 C C . LEU A 1 106 ? 0.315 -14.762 4.077 1.00 89.75 106 LEU A C 1
ATOM 874 O O . LEU A 1 106 ? 0.041 -15.631 3.257 1.00 89.75 106 LEU A O 1
ATOM 878 N N . GLU A 1 107 ? 0.148 -14.922 5.388 1.00 88.62 107 GLU A N 1
ATOM 879 C CA . GLU A 1 107 ? -0.420 -16.129 5.993 1.00 88.62 107 GLU A CA 1
ATOM 880 C C . GLU A 1 107 ? -1.892 -16.323 5.604 1.00 88.62 107 GLU A C 1
ATOM 882 O O . GLU A 1 107 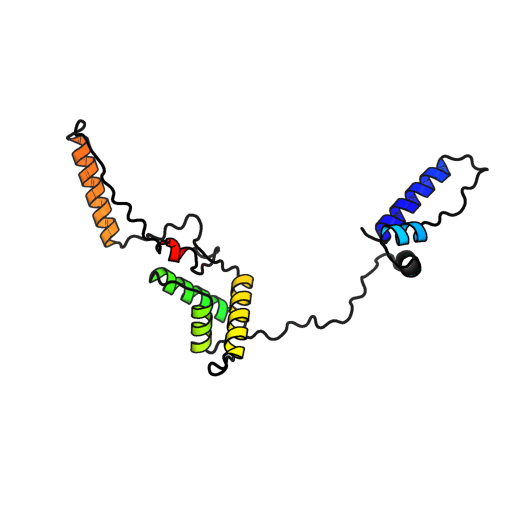? -2.301 -17.418 5.229 1.00 88.62 107 GLU A O 1
ATOM 887 N N . TYR A 1 108 ? -2.674 -15.243 5.583 1.00 89.44 108 TYR A N 1
ATOM 888 C CA . TYR A 1 108 ? -4.056 -15.270 5.112 1.00 89.44 108 TYR A CA 1
ATOM 889 C C . TYR A 1 108 ? -4.167 -15.692 3.634 1.00 89.44 108 TYR A C 1
ATOM 891 O O . TYR A 1 108 ? -4.964 -16.568 3.296 1.00 89.44 108 TYR A O 1
ATOM 899 N N . PHE A 1 109 ? -3.328 -15.137 2.751 1.00 87.81 109 PHE A N 1
ATOM 900 C CA . PHE A 1 109 ? -3.296 -15.509 1.331 1.00 87.81 109 PHE A CA 1
ATOM 901 C C . PHE A 1 109 ? -2.829 -16.944 1.096 1.00 87.81 109 PHE A C 1
ATOM 903 O O . PHE A 1 109 ? -3.336 -17.603 0.189 1.00 87.81 109 PHE A O 1
ATOM 910 N N . ALA A 1 110 ? -1.899 -17.434 1.911 1.00 84.44 110 ALA A N 1
ATOM 911 C CA . ALA A 1 110 ? -1.486 -18.828 1.895 1.00 84.44 110 ALA A CA 1
ATOM 912 C C . ALA A 1 110 ? -2.636 -19.774 2.263 1.00 84.44 110 ALA A C 1
ATOM 914 O O . ALA A 1 110 ? -2.925 -20.707 1.517 1.00 84.44 110 ALA A O 1
ATOM 915 N N . ASN A 1 111 ? -3.346 -19.489 3.359 1.00 85.00 111 ASN A N 1
ATOM 916 C CA . ASN A 1 111 ? -4.470 -20.306 3.824 1.00 85.00 111 ASN A CA 1
ATOM 917 C C . ASN A 1 111 ? -5.618 -20.362 2.805 1.00 85.00 111 ASN A C 1
ATOM 919 O O . ASN A 1 111 ? -6.291 -21.381 2.676 1.00 85.00 111 ASN A O 1
ATOM 923 N N . ARG A 1 112 ? -5.833 -19.273 2.060 1.00 82.44 112 ARG A N 1
ATOM 924 C CA . ARG A 1 112 ? -6.835 -19.178 0.987 1.00 82.44 112 ARG A CA 1
ATOM 925 C C . ARG A 1 112 ? -6.337 -19.655 -0.386 1.00 82.44 112 ARG A C 1
ATOM 927 O O . ARG A 1 112 ? -7.093 -19.588 -1.348 1.00 82.44 112 ARG A O 1
ATOM 934 N N . GLN A 1 113 ? -5.089 -20.124 -0.493 1.00 78.44 113 GLN A N 1
ATOM 935 C CA . GLN A 1 113 ? -4.451 -20.562 -1.746 1.00 78.44 113 GLN A CA 1
ATOM 936 C C . GLN A 1 113 ? -4.406 -19.482 -2.848 1.00 78.44 113 GLN A C 1
ATOM 938 O O . GLN A 1 113 ? -4.379 -19.782 -4.041 1.00 78.44 113 GLN A O 1
ATOM 943 N N . PHE A 1 114 ? -4.332 -18.201 -2.471 1.00 72.44 114 PHE A N 1
ATOM 944 C CA . PHE A 1 114 ? -4.230 -17.077 -3.416 1.00 72.44 114 PHE A CA 1
ATOM 945 C C . PHE A 1 114 ? -2.828 -16.896 -4.027 1.00 72.44 114 PHE A C 1
ATOM 947 O O . PHE A 1 114 ? -2.605 -15.983 -4.829 1.00 72.44 114 PHE A O 1
ATOM 954 N N . GLY A 1 115 ? -1.883 -17.771 -3.679 1.00 66.56 115 GLY A N 1
ATOM 955 C CA . GLY A 1 115 ? -0.547 -17.824 -4.258 1.00 66.56 115 GLY A CA 1
ATOM 956 C C . GLY A 1 115 ? 0.086 -19.208 -4.119 1.00 66.56 115 GLY A C 1
ATOM 957 O O . GLY A 1 115 ? -0.241 -19.973 -3.216 1.00 66.56 115 GLY A O 1
ATOM 958 N N . GLN A 1 116 ? 1.023 -19.516 -5.015 1.00 65.31 116 GLN A N 1
ATOM 959 C CA . GLN A 1 116 ? 1.872 -20.705 -4.920 1.00 65.31 116 GLN A CA 1
ATOM 960 C C . GLN A 1 116 ? 3.078 -20.370 -4.038 1.00 65.31 116 GLN A C 1
ATOM 962 O O . GLN A 1 116 ? 4.092 -19.862 -4.519 1.00 65.31 116 GLN A O 1
ATOM 967 N N . LEU A 1 117 ? 2.943 -20.584 -2.732 1.00 69.00 117 LEU A N 1
ATOM 968 C CA . LEU A 1 117 ? 4.019 -20.388 -1.768 1.00 69.00 117 LEU A CA 1
ATOM 969 C C . LEU A 1 117 ? 4.332 -21.712 -1.082 1.00 69.00 117 LEU A C 1
ATOM 971 O O . LEU A 1 117 ? 3.486 -22.292 -0.413 1.00 69.00 117 LEU A O 1
ATOM 975 N N . ASP A 1 118 ? 5.567 -22.174 -1.245 1.00 70.62 118 ASP A N 1
ATOM 976 C CA . ASP A 1 118 ? 6.094 -23.277 -0.453 1.00 70.62 118 ASP A CA 1
ATOM 977 C C . ASP A 1 118 ? 6.516 -22.754 0.929 1.00 70.62 118 ASP A C 1
ATOM 979 O O . ASP A 1 118 ? 7.485 -21.997 1.060 1.00 70.62 118 ASP A O 1
ATOM 983 N N . HIS A 1 119 ? 5.769 -23.158 1.957 1.00 71.00 119 HIS A N 1
ATOM 984 C CA . HIS A 1 119 ? 5.997 -22.785 3.354 1.00 71.00 119 HIS A CA 1
ATOM 985 C C . HIS A 1 119 ? 7.226 -23.455 3.972 1.00 71.00 119 HIS A C 1
ATOM 987 O O . HIS A 1 119 ? 7.752 -22.953 4.967 1.00 71.00 119 HIS A O 1
ATOM 993 N N . SER A 1 120 ? 7.711 -24.551 3.382 1.00 76.12 120 SER A N 1
ATOM 994 C CA . SER A 1 120 ? 8.901 -25.259 3.858 1.00 76.12 120 SER A CA 1
ATOM 995 C C . SER A 1 120 ? 10.178 -24.461 3.576 1.00 76.12 120 SER A C 1
ATOM 997 O O . SER A 1 120 ? 11.164 -24.535 4.315 1.00 76.12 120 SER A O 1
ATOM 999 N N . ASN A 1 121 ? 10.167 -23.639 2.522 1.00 83.00 121 ASN A N 1
ATOM 1000 C CA . ASN A 1 121 ? 11.341 -22.904 2.082 1.00 83.00 121 ASN A CA 1
ATOM 1001 C C . ASN A 1 121 ? 11.353 -21.447 2.581 1.00 83.00 121 ASN A C 1
ATOM 1003 O O . ASN A 1 121 ? 10.611 -20.572 2.120 1.00 83.00 121 ASN A O 1
ATOM 1007 N N . LYS A 1 122 ? 12.309 -21.142 3.469 1.00 83.50 122 LYS A N 1
ATOM 1008 C CA . LYS A 1 122 ? 12.537 -19.786 4.003 1.00 83.50 122 LYS A CA 1
ATOM 1009 C C . LYS A 1 122 ? 12.795 -18.743 2.908 1.00 83.50 122 LYS A C 1
ATOM 1011 O O . LYS A 1 122 ? 12.448 -17.573 3.092 1.00 83.50 122 LYS A O 1
ATOM 1016 N N . ALA A 1 123 ? 13.413 -19.125 1.789 1.00 83.88 123 ALA A N 1
ATOM 1017 C CA . ALA A 1 123 ? 13.663 -18.215 0.674 1.00 83.88 123 ALA A CA 1
ATOM 1018 C C . ALA A 1 123 ? 12.355 -17.838 -0.038 1.00 83.88 123 ALA A C 1
ATOM 1020 O O . ALA A 1 123 ? 12.095 -16.651 -0.251 1.00 83.88 123 ALA A O 1
ATOM 1021 N N . THR A 1 124 ? 11.497 -18.823 -0.310 1.00 82.31 124 THR A N 1
ATOM 1022 C CA . THR A 1 124 ? 10.180 -18.628 -0.934 1.00 82.31 124 THR A CA 1
ATOM 1023 C C . THR A 1 124 ? 9.289 -17.736 -0.076 1.00 82.31 124 THR A C 1
ATOM 1025 O O . THR A 1 124 ? 8.696 -16.787 -0.587 1.00 82.31 124 THR A O 1
ATOM 1028 N N . MET A 1 125 ? 9.297 -17.926 1.246 1.00 84.31 125 MET A N 1
ATOM 1029 C CA . MET A 1 125 ? 8.563 -17.063 2.179 1.00 84.31 125 MET A CA 1
ATOM 1030 C C . MET A 1 125 ? 9.043 -15.605 2.159 1.00 84.31 125 MET A C 1
ATOM 1032 O O . MET A 1 125 ? 8.228 -14.682 2.186 1.00 84.31 125 MET A O 1
ATOM 1036 N N . LYS A 1 126 ? 10.358 -15.360 2.058 1.00 86.56 126 LYS A N 1
ATOM 1037 C CA . LYS A 1 126 ? 10.895 -13.993 1.919 1.00 86.56 126 LYS A CA 1
ATOM 1038 C C . LYS A 1 126 ? 10.471 -13.344 0.600 1.00 86.56 126 LYS A C 1
ATOM 1040 O O . LYS A 1 126 ? 10.169 -12.149 0.584 1.00 86.56 126 LYS A O 1
ATOM 1045 N N . VAL A 1 127 ? 10.453 -14.105 -0.494 1.00 86.88 127 VAL A N 1
ATOM 1046 C CA . VAL A 1 127 ? 9.981 -13.627 -1.804 1.00 86.88 127 VAL A CA 1
ATOM 1047 C C . VAL A 1 127 ? 8.485 -13.315 -1.753 1.00 86.88 127 VAL A C 1
ATOM 1049 O O . VAL A 1 127 ? 8.080 -12.232 -2.176 1.00 86.88 127 VAL A O 1
ATOM 1052 N N . GLY A 1 128 ? 7.686 -14.204 -1.158 1.00 87.25 128 GLY A N 1
ATOM 1053 C CA . GLY A 1 128 ? 6.255 -14.011 -0.932 1.00 87.25 128 GLY A CA 1
ATOM 1054 C C . GLY A 1 128 ? 5.956 -12.765 -0.108 1.00 87.25 128 GLY A C 1
ATOM 1055 O O . GLY A 1 128 ? 5.154 -11.932 -0.524 1.00 87.25 128 GLY A O 1
ATOM 1056 N N . LEU A 1 129 ? 6.674 -12.559 1.000 1.00 90.69 129 LEU A N 1
ATOM 1057 C CA . LEU A 1 129 ? 6.514 -11.366 1.832 1.00 90.69 129 LEU A CA 1
ATOM 1058 C C . LEU A 1 129 ? 6.783 -10.079 1.042 1.00 90.69 129 LEU A C 1
ATOM 1060 O O . LEU A 1 129 ? 6.010 -9.128 1.131 1.00 90.69 129 LEU A O 1
ATOM 1064 N N . ARG A 1 130 ? 7.849 -10.048 0.231 1.00 89.62 130 ARG A N 1
ATOM 1065 C CA . ARG A 1 130 ? 8.150 -8.896 -0.637 1.00 89.62 130 ARG A CA 1
ATOM 1066 C C . ARG A 1 130 ? 7.069 -8.682 -1.695 1.00 89.62 130 ARG A C 1
ATOM 1068 O O . ARG A 1 130 ? 6.751 -7.537 -2.013 1.00 89.62 130 ARG A O 1
ATOM 1075 N N . ALA A 1 131 ? 6.510 -9.758 -2.244 1.00 88.56 131 ALA A N 1
ATOM 1076 C CA . ALA A 1 131 ? 5.418 -9.679 -3.207 1.00 88.56 131 ALA A CA 1
ATOM 1077 C C . ALA A 1 131 ? 4.149 -9.101 -2.568 1.00 88.56 131 ALA A C 1
ATOM 1079 O O . ALA A 1 131 ? 3.570 -8.173 -3.127 1.00 88.56 131 ALA A O 1
ATOM 1080 N N . VAL A 1 132 ? 3.779 -9.563 -1.370 1.00 90.44 132 VAL A N 1
ATOM 1081 C CA . VAL A 1 132 ? 2.651 -9.019 -0.599 1.00 90.44 132 VAL A CA 1
ATOM 1082 C C . VAL A 1 132 ? 2.883 -7.552 -0.253 1.00 90.44 132 VAL A C 1
ATOM 1084 O O . VAL A 1 132 ? 2.004 -6.731 -0.474 1.00 90.44 132 VAL A O 1
ATOM 1087 N N . GLN A 1 133 ? 4.076 -7.174 0.210 1.00 91.75 133 GLN A N 1
ATOM 1088 C CA . GLN A 1 133 ? 4.396 -5.769 0.489 1.00 91.75 133 GLN A CA 1
ATOM 1089 C C . GLN A 1 133 ? 4.202 -4.875 -0.743 1.00 91.75 133 GLN A C 1
ATOM 1091 O O . GLN A 1 133 ? 3.580 -3.819 -0.644 1.00 91.75 133 GLN A O 1
ATOM 1096 N N . ARG A 1 134 ? 4.688 -5.304 -1.914 1.00 90.25 134 ARG A N 1
ATOM 1097 C CA . ARG A 1 134 ? 4.481 -4.577 -3.177 1.00 90.25 134 ARG A CA 1
ATOM 1098 C C . ARG A 1 134 ? 3.009 -4.512 -3.565 1.00 90.25 134 ARG A C 1
ATOM 1100 O O . ARG A 1 134 ? 2.550 -3.452 -3.972 1.00 90.25 134 ARG A O 1
ATOM 1107 N N . PHE A 1 135 ? 2.286 -5.619 -3.408 1.00 89.31 135 PHE A N 1
ATOM 1108 C CA . PHE A 1 135 ? 0.855 -5.696 -3.674 1.00 89.31 135 PHE A CA 1
ATOM 1109 C C . PHE A 1 135 ? 0.070 -4.701 -2.810 1.00 89.31 135 PHE A C 1
ATOM 1111 O O . PHE A 1 135 ? -0.718 -3.918 -3.336 1.00 89.31 135 PHE A O 1
ATOM 1118 N N . LEU A 1 136 ? 0.342 -4.656 -1.506 1.00 91.56 136 LEU A N 1
ATOM 1119 C CA . LEU A 1 136 ? -0.289 -3.720 -0.576 1.00 91.56 136 LEU A CA 1
ATOM 1120 C C . LEU A 1 136 ? -0.032 -2.261 -0.970 1.00 91.56 136 LEU A C 1
ATOM 1122 O O . LEU A 1 136 ? -0.976 -1.480 -1.057 1.00 91.56 136 LEU A O 1
ATOM 1126 N N . ILE A 1 137 ? 1.220 -1.915 -1.289 1.00 90.19 137 ILE A N 1
ATOM 1127 C CA . ILE A 1 137 ? 1.589 -0.566 -1.746 1.00 90.19 137 ILE A CA 1
ATOM 1128 C C . ILE A 1 137 ? 0.863 -0.216 -3.050 1.00 90.19 137 ILE A C 1
ATOM 1130 O O . ILE A 1 137 ? 0.314 0.876 -3.167 1.00 90.19 137 ILE A O 1
ATOM 1134 N N . SER A 1 138 ? 0.819 -1.141 -4.016 1.00 88.69 138 SER A N 1
ATOM 1135 C CA . SER A 1 138 ? 0.146 -0.908 -5.301 1.00 88.69 138 SER A CA 1
ATOM 1136 C C . SER A 1 138 ? -1.365 -0.713 -5.168 1.00 88.69 138 SER A C 1
ATOM 1138 O O . SER A 1 138 ? -1.949 0.017 -5.960 1.00 88.69 138 SER A O 1
ATOM 1140 N N . ASN A 1 139 ? -1.983 -1.310 -4.144 1.00 88.25 139 ASN A N 1
ATOM 1141 C CA . ASN A 1 139 ? -3.403 -1.137 -3.832 1.00 88.25 139 ASN A CA 1
ATOM 1142 C C . ASN A 1 139 ? -3.669 0.038 -2.872 1.00 88.25 139 ASN A C 1
ATOM 1144 O O . ASN A 1 139 ? -4.803 0.241 -2.456 1.00 88.25 139 ASN A O 1
ATOM 1148 N N . GLY A 1 140 ? -2.645 0.822 -2.516 1.00 90.19 140 GLY A N 1
ATOM 1149 C CA . GLY A 1 140 ? -2.798 2.045 -1.725 1.00 90.19 140 GLY A CA 1
ATOM 1150 C C . GLY A 1 140 ? -2.819 1.857 -0.207 1.00 90.19 140 GLY A C 1
ATOM 1151 O O . GLY A 1 140 ? -2.987 2.845 0.511 1.00 90.19 140 GLY A O 1
ATOM 1152 N N . TYR A 1 141 ? -2.596 0.643 0.304 1.00 90.69 141 TYR A N 1
ATOM 1153 C CA . TYR A 1 141 ? -2.535 0.397 1.745 1.00 90.69 141 TYR A CA 1
ATOM 1154 C C . TYR A 1 141 ? -1.326 1.092 2.375 1.00 90.69 141 TYR A C 1
ATOM 1156 O O . TYR A 1 141 ? -0.226 1.126 1.815 1.00 90.69 141 TYR A O 1
ATOM 1164 N N . LYS A 1 142 ? -1.521 1.615 3.586 1.00 88.75 142 LYS A N 1
ATOM 1165 C CA . LYS A 1 142 ? -0.499 2.322 4.359 1.00 88.75 142 LYS A CA 1
ATOM 1166 C C . LYS A 1 142 ? -0.305 1.671 5.719 1.00 88.75 142 LYS A C 1
ATOM 1168 O O . LYS A 1 142 ? -1.169 0.973 6.240 1.00 88.75 142 LYS A O 1
ATOM 1173 N N . ARG A 1 143 ? 0.871 1.911 6.291 1.00 87.00 143 ARG A N 1
ATOM 1174 C CA . ARG A 1 143 ? 1.208 1.513 7.655 1.00 87.00 143 ARG A CA 1
ATOM 1175 C C . ARG A 1 143 ? 0.919 2.672 8.606 1.00 87.00 143 ARG A C 1
ATOM 1177 O O . ARG A 1 143 ? 1.228 3.818 8.279 1.00 87.00 143 ARG A O 1
ATOM 1184 N N . GLY A 1 144 ? 0.346 2.366 9.761 1.00 80.50 144 GLY A N 1
ATOM 1185 C CA . GLY A 1 144 ? 0.064 3.302 10.840 1.00 80.50 144 GLY A CA 1
ATOM 1186 C C . GLY A 1 144 ? -1.414 3.545 11.079 1.00 80.50 144 GLY A C 1
ATOM 1187 O O . GLY A 1 144 ? -2.254 2.690 10.820 1.00 80.50 144 GLY A O 1
ATOM 1188 N N . LYS A 1 145 ? -1.730 4.725 11.607 1.00 71.06 145 LYS A N 1
ATOM 1189 C CA . LYS A 1 145 ? -3.107 5.142 11.877 1.00 71.06 145 LYS A CA 1
ATOM 1190 C C . LYS A 1 145 ? -3.606 6.073 10.781 1.00 71.06 145 LYS A C 1
ATOM 1192 O O . LYS A 1 145 ? -2.880 6.968 10.340 1.00 71.06 145 LYS A O 1
ATOM 1197 N N . LYS A 1 146 ? -4.873 5.919 10.394 1.00 70.69 146 LYS A N 1
ATOM 1198 C CA . LYS A 1 146 ? -5.581 6.920 9.587 1.00 70.69 146 LYS A CA 1
ATOM 1199 C C . LYS A 1 146 ? -5.732 8.196 10.431 1.00 70.69 146 LYS A C 1
ATOM 1201 O O . LYS A 1 146 ? -6.230 8.141 11.555 1.00 70.69 146 LYS A O 1
ATOM 1206 N N . LYS A 1 147 ? -5.278 9.349 9.923 1.00 66.31 147 LYS A N 1
ATOM 1207 C CA . LYS A 1 147 ? -5.456 10.643 10.613 1.00 66.31 147 LYS A CA 1
ATOM 1208 C C . LYS A 1 147 ? -6.953 10.910 10.819 1.00 66.31 147 LYS A C 1
ATOM 1210 O O . LYS A 1 147 ? -7.729 10.724 9.889 1.00 66.31 147 LYS A O 1
ATOM 1215 N N . GLY A 1 148 ? -7.347 11.317 12.026 1.00 62.06 148 GLY A N 1
ATOM 1216 C CA . GLY A 1 148 ? -8.749 11.592 12.380 1.00 62.06 148 GLY A CA 1
ATOM 1217 C C . GLY A 1 148 ? -9.588 10.359 12.745 1.00 62.06 148 GLY A C 1
ATOM 1218 O O . GLY A 1 148 ? -10.673 10.511 13.291 1.00 62.06 148 GLY A O 1
ATOM 1219 N N . SER A 1 149 ? -9.076 9.143 12.535 1.00 57.69 149 SER A N 1
ATOM 1220 C CA . SER A 1 149 ? -9.701 7.918 13.041 1.00 57.69 149 SER A CA 1
ATOM 1221 C C . SER A 1 149 ? -9.340 7.745 14.517 1.00 57.69 149 SER A C 1
ATOM 1223 O O . SER A 1 149 ? -8.352 7.084 14.849 1.00 57.69 149 SER A O 1
ATOM 1225 N N . GLN A 1 150 ? -10.132 8.318 15.424 1.00 51.91 150 GLN A N 1
ATOM 1226 C CA . GLN A 1 150 ? -10.121 7.834 16.802 1.00 51.91 150 GLN A CA 1
ATOM 1227 C C 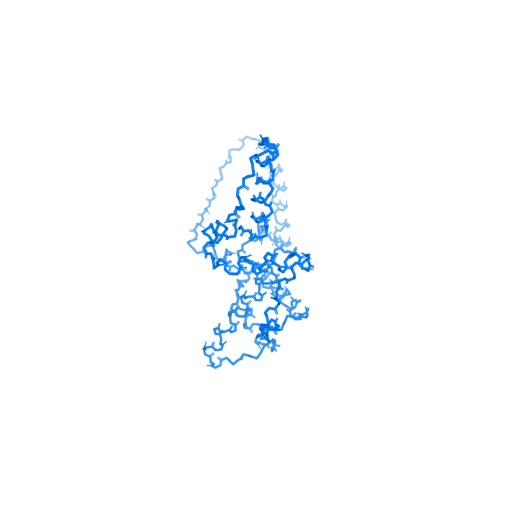. GLN A 1 150 ? -10.749 6.438 16.807 1.00 51.91 150 GLN A C 1
ATOM 1229 O O . GLN A 1 150 ? -11.929 6.269 16.527 1.00 51.91 150 GLN A O 1
ATOM 1234 N N . SER A 1 151 ? -9.941 5.419 17.103 1.00 49.06 151 SER A N 1
ATOM 1235 C CA . SER A 1 151 ? -10.316 3.996 17.075 1.00 49.06 151 SER A CA 1
ATOM 1236 C C . SER A 1 151 ? -11.346 3.587 18.135 1.00 49.06 151 SER A C 1
ATOM 1238 O O . SER A 1 151 ? -11.571 2.398 18.361 1.00 49.06 151 SER A O 1
ATOM 1240 N N . TYR A 1 152 ? -11.958 4.539 18.829 1.00 52.56 152 TYR A N 1
ATOM 1241 C CA . TYR A 1 152 ? -12.907 4.259 19.888 1.00 52.56 152 TYR A CA 1
ATOM 1242 C C . TYR A 1 152 ? -14.323 4.333 19.336 1.00 52.56 152 TYR A C 1
ATOM 1244 O O . TYR A 1 152 ? -15.105 5.203 19.703 1.00 52.56 152 TYR A O 1
ATOM 1252 N N . ARG A 1 153 ? -14.685 3.367 18.483 1.00 57.16 153 ARG A N 1
ATOM 1253 C CA . ARG A 1 153 ? -16.101 3.018 18.367 1.00 57.16 153 ARG A CA 1
ATOM 1254 C C . ARG A 1 153 ? -16.501 2.444 19.728 1.00 57.16 153 ARG A C 1
ATOM 1256 O O . ARG A 1 153 ? -16.074 1.348 20.104 1.00 57.16 153 ARG A O 1
ATOM 1263 N N . LEU A 1 154 ? -17.184 3.260 20.526 1.00 65.75 154 LEU A N 1
ATOM 1264 C CA . LEU A 1 154 ? -17.666 2.872 21.844 1.00 65.75 154 LEU A CA 1
ATOM 1265 C C . LEU A 1 154 ? -18.702 1.762 21.656 1.00 65.75 154 LEU A C 1
ATOM 1267 O O . LEU A 1 154 ? -19.523 1.816 20.740 1.00 65.75 154 LEU A O 1
ATOM 1271 N N . LYS A 1 155 ? -18.656 0.730 22.504 1.00 75.75 155 LYS A N 1
ATOM 1272 C CA . LYS A 1 155 ? -19.734 -0.266 22.541 1.00 75.75 155 LYS A CA 1
ATOM 1273 C C . LYS A 1 155 ? -21.043 0.452 22.882 1.00 75.75 155 LYS A C 1
ATOM 1275 O O . LYS A 1 155 ? -21.016 1.377 23.693 1.00 75.75 155 LYS A O 1
ATOM 1280 N N . ALA A 1 156 ? -22.168 -0.004 22.330 1.00 79.19 156 ALA A N 1
ATOM 1281 C CA . ALA A 1 156 ? -23.479 0.611 22.568 1.00 79.19 156 ALA A CA 1
ATOM 1282 C C . ALA A 1 156 ? -23.787 0.775 24.071 1.00 79.19 156 ALA A C 1
ATOM 1284 O O . ALA A 1 156 ? -24.222 1.833 24.514 1.00 79.19 156 ALA A O 1
ATOM 1285 N N . GLU A 1 157 ? -23.439 -0.230 24.877 1.00 82.31 157 GLU A N 1
ATOM 1286 C CA . GLU A 1 157 ? -23.574 -0.194 26.338 1.00 82.31 157 GLU A CA 1
ATOM 1287 C C . GLU A 1 157 ? -22.734 0.905 27.010 1.00 82.31 157 GLU A C 1
ATOM 1289 O O . GLU A 1 157 ? -23.173 1.529 27.974 1.00 82.31 157 GLU A O 1
ATOM 1294 N N . ILE A 1 158 ? -21.514 1.150 26.519 1.00 81.44 158 ILE A N 1
ATOM 1295 C CA . ILE A 1 158 ? -20.632 2.202 27.044 1.00 81.44 158 ILE A CA 1
ATOM 1296 C C . ILE A 1 158 ? -21.180 3.572 26.646 1.00 81.44 158 ILE A C 1
ATOM 1298 O O . ILE A 1 158 ? -21.157 4.490 27.457 1.00 81.44 158 ILE A O 1
ATOM 1302 N N . MET A 1 159 ? -21.716 3.689 25.431 1.00 82.31 159 MET A N 1
ATOM 1303 C CA . MET A 1 159 ? -22.358 4.906 24.939 1.00 82.31 159 MET A CA 1
ATOM 1304 C C . MET A 1 159 ? -23.539 5.307 25.834 1.00 82.31 159 MET A C 1
ATOM 1306 O O . MET A 1 159 ? -23.574 6.429 26.326 1.00 82.31 159 MET A O 1
ATOM 1310 N N . LEU A 1 160 ? -24.415 4.354 26.175 1.00 89.06 160 LEU A N 1
ATOM 1311 C CA . LEU A 1 160 ? -25.521 4.574 27.117 1.00 89.06 160 LEU A CA 1
ATOM 1312 C C . LEU A 1 160 ? -25.042 4.999 28.513 1.00 89.06 160 LEU A C 1
ATOM 1314 O O . LEU A 1 160 ? -25.630 5.880 29.140 1.00 89.06 160 LEU A O 1
ATOM 1318 N N . LYS A 1 161 ? -23.973 4.380 29.029 1.00 89.75 161 LYS A N 1
ATOM 1319 C CA . LYS A 1 161 ? -23.398 4.764 30.331 1.00 89.75 161 LYS A CA 1
ATOM 1320 C C . LYS A 1 161 ? -22.816 6.177 30.305 1.00 89.75 161 LYS A C 1
ATOM 1322 O O . LYS A 1 161 ? -22.974 6.899 31.287 1.00 89.75 161 LYS A O 1
ATOM 1327 N N . LEU A 1 162 ? -22.169 6.565 29.207 1.00 86.75 162 LEU A N 1
ATOM 1328 C CA . LEU A 1 162 ? -21.637 7.913 29.024 1.00 86.75 162 LEU A CA 1
ATOM 1329 C C . LEU A 1 162 ? -22.758 8.947 28.945 1.00 86.75 162 LEU A C 1
ATOM 1331 O O . LEU A 1 162 ? -22.678 9.945 29.653 1.00 86.75 162 LEU A O 1
ATOM 1335 N N . ASP A 1 163 ? -23.823 8.685 28.187 1.00 91.50 163 ASP A N 1
ATOM 1336 C CA . ASP A 1 163 ? -24.974 9.591 28.103 1.00 91.50 163 ASP A CA 1
ATOM 1337 C C . ASP A 1 163 ? -25.617 9.801 29.480 1.00 91.50 163 ASP A C 1
ATOM 1339 O O . ASP A 1 163 ? -25.814 10.936 29.919 1.00 91.50 163 ASP A O 1
ATOM 1343 N N . ASN A 1 164 ? -25.846 8.717 30.227 1.00 93.38 164 ASN A N 1
ATOM 1344 C CA . ASN A 1 164 ? -26.375 8.796 31.591 1.00 93.38 164 ASN A CA 1
ATOM 1345 C C . ASN A 1 164 ? -25.448 9.578 32.536 1.00 93.38 164 ASN A C 1
ATOM 1347 O O . ASN A 1 164 ? -25.914 10.384 33.347 1.00 93.38 164 ASN A O 1
ATOM 1351 N N . TYR A 1 165 ? -24.135 9.359 32.433 1.00 92.25 165 TYR A N 1
ATOM 1352 C CA . TYR A 1 165 ? -23.139 10.084 33.220 1.00 92.25 165 TYR A CA 1
ATOM 1353 C C . TYR A 1 165 ? -23.140 11.584 32.897 1.00 92.25 165 TYR A C 1
ATOM 1355 O O . TYR A 1 165 ? -23.181 12.407 33.813 1.00 92.25 165 TYR A O 1
ATOM 1363 N N . VAL A 1 166 ? -23.152 11.946 31.612 1.00 91.56 166 VAL A N 1
ATOM 1364 C CA . VAL A 1 166 ? -23.177 13.341 31.149 1.00 91.56 166 VAL A CA 1
ATOM 1365 C C . VAL A 1 166 ? -24.441 14.043 31.633 1.00 91.56 166 VAL A C 1
ATOM 1367 O O . VAL A 1 166 ? -24.349 15.137 32.191 1.00 91.56 166 VAL A O 1
ATOM 1370 N N . MET A 1 167 ? -25.607 13.404 31.505 1.00 93.38 167 MET A N 1
ATOM 1371 C CA . MET A 1 167 ? -26.873 13.961 31.989 1.00 93.38 167 MET A CA 1
ATOM 1372 C C . MET A 1 167 ? -26.845 14.205 33.503 1.00 93.38 167 MET A C 1
ATOM 1374 O O . MET A 1 167 ? -27.265 15.268 33.965 1.00 93.38 167 MET A O 1
ATOM 1378 N N . ARG A 1 168 ? -26.280 13.271 34.281 1.00 90.56 168 ARG A N 1
ATOM 1379 C CA . ARG A 1 168 ? -26.124 13.429 35.735 1.00 90.56 168 ARG A CA 1
ATOM 1380 C C . ARG A 1 168 ? -25.180 14.584 36.089 1.00 90.56 168 ARG A C 1
ATOM 1382 O O . ARG A 1 168 ? -25.544 15.424 36.906 1.00 90.56 168 ARG A O 1
ATOM 1389 N N . ILE A 1 169 ? -24.010 14.666 35.455 1.00 86.19 169 ILE A N 1
ATOM 1390 C CA . ILE A 1 169 ? -23.036 15.747 35.687 1.00 86.19 169 ILE A CA 1
ATOM 1391 C C . ILE A 1 169 ? -23.628 17.112 35.319 1.00 86.19 169 ILE A C 1
ATOM 1393 O O . ILE A 1 169 ? -23.451 18.078 36.057 1.00 86.19 169 ILE A O 1
ATOM 1397 N N . LEU A 1 170 ? -24.345 17.216 34.196 1.00 88.25 170 LEU A N 1
ATOM 1398 C CA . LEU A 1 170 ? -25.002 18.460 33.787 1.00 88.25 170 LEU A CA 1
ATOM 1399 C C . LEU A 1 170 ? -26.041 18.916 34.815 1.00 88.25 170 LEU A C 1
ATOM 1401 O O . LEU A 1 170 ? -26.099 20.105 35.133 1.00 88.25 170 LEU A O 1
ATOM 1405 N N . GLN A 1 171 ? -26.825 17.984 35.358 1.00 88.56 171 GLN A N 1
ATOM 1406 C CA . GLN A 1 171 ? -27.808 18.284 36.396 1.00 88.56 171 GLN A CA 1
ATOM 1407 C C . GLN A 1 171 ? -27.141 18.728 37.705 1.00 88.56 171 GLN A C 1
ATOM 1409 O O . GLN A 1 171 ? -27.540 19.732 38.292 1.00 88.56 171 GLN A O 1
ATOM 1414 N N . GLU A 1 172 ? -26.092 18.033 38.146 1.00 83.31 172 GLU A N 1
ATOM 1415 C CA . GLU A 1 172 ? -25.337 18.417 39.344 1.00 83.31 172 GLU A CA 1
ATOM 1416 C C . GLU A 1 172 ? -24.665 19.786 39.192 1.00 83.31 172 GLU A C 1
ATOM 1418 O O . GLU A 1 172 ? -24.675 20.587 40.127 1.00 83.31 172 GLU A O 1
ATOM 1423 N N . ASN A 1 173 ? -24.151 20.098 38.001 1.00 83.00 173 ASN A N 1
ATOM 1424 C CA . ASN A 1 173 ? -23.534 21.390 37.709 1.00 83.00 173 ASN A CA 1
ATOM 1425 C C . ASN A 1 173 ? -24.536 22.549 37.744 1.00 83.00 173 ASN A C 1
ATOM 1427 O O . ASN A 1 173 ? -24.163 23.647 38.152 1.00 83.00 173 ASN A O 1
ATOM 1431 N N . LYS A 1 174 ? -25.792 22.318 37.335 1.00 82.69 174 LYS A N 1
ATOM 1432 C CA . LYS A 1 174 ? -26.869 23.313 37.467 1.00 82.69 174 LYS A CA 1
ATOM 1433 C C . LYS A 1 174 ? -27.217 23.577 38.930 1.00 82.69 174 LYS A C 1
ATOM 1435 O O . LYS A 1 174 ? -27.473 24.718 39.294 1.00 82.69 174 LYS A O 1
ATOM 1440 N N . ASN A 1 175 ? -27.207 22.533 39.755 1.00 79.69 175 ASN A N 1
ATOM 1441 C CA . ASN A 1 175 ? -27.603 22.624 41.158 1.00 79.69 175 ASN A CA 1
ATOM 1442 C C . ASN A 1 175 ? -26.489 23.161 42.070 1.00 79.69 175 ASN A C 1
ATOM 1444 O O . ASN A 1 175 ? -26.776 23.584 43.186 1.00 79.69 175 ASN A O 1
ATOM 1448 N N . ASN A 1 176 ? -25.222 23.100 41.644 1.00 72.75 176 ASN A N 1
ATOM 1449 C CA . ASN A 1 176 ? -24.083 23.390 42.515 1.00 72.75 176 ASN A CA 1
ATOM 1450 C C . ASN A 1 176 ? -22.932 24.088 41.766 1.00 72.75 176 ASN A C 1
ATOM 1452 O O . ASN A 1 176 ? -21.870 23.517 41.509 1.00 72.75 176 ASN A O 1
ATOM 1456 N N . THR A 1 177 ? -23.144 25.358 41.415 1.00 69.56 177 THR A N 1
ATOM 1457 C CA . THR A 1 177 ? -22.261 26.146 40.537 1.00 69.56 177 THR A CA 1
ATOM 1458 C C . THR A 1 177 ? -20.892 26.478 41.142 1.00 69.56 177 THR A C 1
ATOM 1460 O O . THR A 1 177 ? -19.960 26.803 40.410 1.00 69.56 177 THR A O 1
ATOM 1463 N N . THR A 1 178 ? -20.741 26.400 42.467 1.00 71.50 178 THR A N 1
ATOM 1464 C CA . THR A 1 178 ? -19.543 26.851 43.204 1.00 71.50 178 THR A CA 1
ATOM 1465 C C . THR A 1 178 ? -18.603 25.720 43.628 1.00 71.50 178 THR A C 1
ATOM 1467 O O . THR A 1 178 ? -17.559 25.975 44.232 1.00 71.50 178 THR A O 1
ATOM 1470 N N . ARG A 1 179 ? -18.927 24.457 43.321 1.00 72.56 179 ARG A N 1
ATOM 1471 C CA . ARG A 1 179 ? -18.128 23.314 43.779 1.00 72.56 179 ARG A CA 1
ATOM 1472 C C . ARG A 1 179 ? -16.771 23.266 43.067 1.00 72.56 179 ARG A C 1
ATOM 1474 O O . ARG A 1 179 ? -16.691 23.204 41.840 1.00 72.56 179 ARG A O 1
ATOM 1481 N N . ARG A 1 180 ? -15.685 23.244 43.846 1.00 78.62 180 ARG A N 1
ATOM 1482 C CA . ARG A 1 180 ? -14.316 23.114 43.326 1.00 78.62 180 ARG A CA 1
ATOM 1483 C C . ARG A 1 180 ? -14.117 21.701 42.770 1.00 78.62 180 ARG A C 1
ATOM 1485 O O . ARG A 1 180 ? -14.270 20.725 43.500 1.00 78.62 180 ARG A O 1
ATOM 1492 N N . ARG A 1 181 ? -13.796 21.596 41.479 1.00 78.31 181 ARG A N 1
ATOM 1493 C CA . ARG A 1 181 ? -13.515 20.327 40.791 1.00 78.31 181 ARG A CA 1
ATOM 1494 C C . ARG A 1 181 ? -12.023 20.231 40.516 1.00 78.31 181 ARG A C 1
ATOM 1496 O O . ARG A 1 181 ? -11.452 21.153 39.942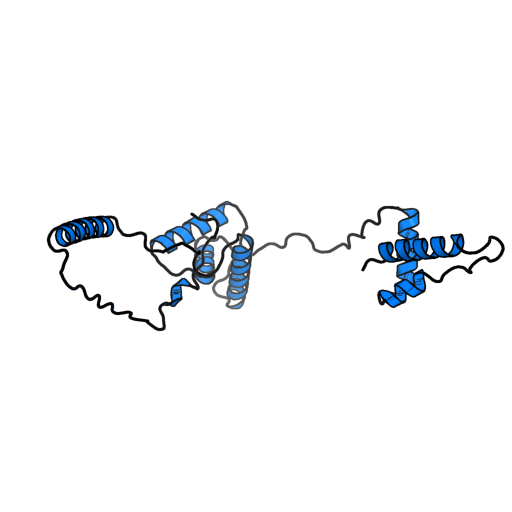 1.00 78.31 181 ARG A O 1
ATOM 1503 N N . VAL A 1 182 ? -11.418 19.127 40.931 1.00 82.06 182 VAL A N 1
ATOM 1504 C CA . VAL A 1 182 ? -10.022 18.798 40.639 1.00 82.06 182 VAL A CA 1
ATOM 1505 C C . VAL A 1 182 ? -10.040 17.499 39.850 1.00 82.06 182 VAL A C 1
ATOM 1507 O O . VAL A 1 182 ? -10.593 16.506 40.318 1.00 82.06 182 VAL A O 1
ATOM 1510 N N . TYR A 1 183 ? -9.493 17.527 38.639 1.00 78.44 183 TYR A N 1
ATOM 1511 C CA . TYR A 1 183 ? -9.370 16.345 37.797 1.00 78.44 183 TYR A CA 1
ATOM 1512 C C . TYR A 1 183 ? -8.003 15.723 38.048 1.00 78.44 183 TYR A C 1
ATOM 1514 O O . TYR A 1 183 ? -6.981 16.360 37.802 1.00 78.44 183 TYR A O 1
ATOM 1522 N N . MET A 1 184 ? -8.005 14.496 38.556 1.00 80.50 184 MET A N 1
ATOM 1523 C CA . MET A 1 184 ? -6.807 13.682 38.707 1.00 80.50 184 MET A CA 1
ATOM 1524 C C . MET A 1 184 ? -6.888 12.608 37.629 1.00 80.50 184 MET A C 1
ATOM 1526 O O . MET A 1 184 ? -7.739 11.726 37.717 1.00 80.50 184 MET A O 1
ATOM 1530 N N . ASP A 1 185 ? -6.078 12.740 36.582 1.00 72.25 185 ASP A N 1
ATOM 1531 C CA . ASP A 1 185 ? -5.964 11.724 35.536 1.00 72.25 185 ASP A CA 1
ATOM 1532 C C . ASP A 1 185 ? -4.630 10.989 35.681 1.00 72.25 185 ASP A C 1
ATOM 1534 O O . ASP A 1 185 ? -3.580 11.606 35.884 1.00 72.25 185 ASP A O 1
ATOM 1538 N N . GLU A 1 186 ? -4.678 9.667 35.570 1.00 66.19 186 GLU A N 1
ATOM 1539 C CA . GLU A 1 186 ? -3.497 8.819 35.531 1.00 66.19 186 GLU A CA 1
ATOM 1540 C C . GLU A 1 186 ? -3.115 8.601 34.069 1.00 66.19 186 GLU A C 1
ATOM 1542 O O . GLU A 1 186 ? -3.627 7.719 33.379 1.00 66.19 186 GLU A O 1
ATOM 1547 N N . SER A 1 187 ? -2.164 9.392 33.575 1.00 58.25 187 SER A N 1
ATOM 1548 C CA . SER A 1 187 ? -1.581 9.141 32.257 1.00 58.25 187 SER A CA 1
ATOM 1549 C C . SER A 1 187 ? -0.532 8.031 32.354 1.00 58.25 187 SER A C 1
ATOM 1551 O O . SER A 1 187 ? 0.670 8.268 32.452 1.00 58.25 187 SER A O 1
ATOM 1553 N N . TYR A 1 188 ? -0.982 6.774 32.317 1.00 57.53 188 TYR A N 1
ATOM 1554 C CA . TYR A 1 188 ? -0.071 5.640 32.170 1.00 57.53 188 TYR A CA 1
ATOM 1555 C C . TYR A 1 188 ? 0.496 5.599 30.741 1.00 57.53 188 TYR A C 1
ATOM 1557 O O . TYR A 1 188 ? -0.108 5.065 29.805 1.00 57.53 188 TYR A O 1
ATOM 1565 N N . ILE A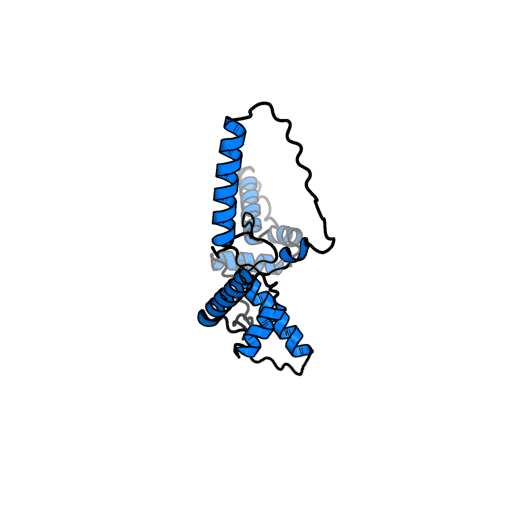 1 189 ? 1.689 6.166 30.560 1.00 55.62 189 ILE A N 1
ATOM 1566 C CA . ILE A 1 189 ? 2.448 6.066 29.310 1.00 55.62 189 ILE A CA 1
ATOM 1567 C C . ILE A 1 189 ? 3.175 4.718 29.309 1.00 55.62 189 ILE A C 1
ATOM 1569 O O . ILE A 1 189 ? 4.333 4.615 29.711 1.00 55.62 189 ILE A O 1
ATOM 1573 N N . HIS A 1 190 ? 2.506 3.652 28.859 1.00 60.00 190 HIS A N 1
ATOM 1574 C CA . HIS A 1 190 ? 3.207 2.389 28.630 1.00 60.00 190 HIS A CA 1
ATOM 1575 C C . HIS A 1 190 ? 4.229 2.590 27.494 1.00 60.00 190 HIS A C 1
ATOM 1577 O O . HIS A 1 190 ? 3.825 2.979 26.392 1.00 60.00 190 HIS A O 1
ATOM 1583 N N . PRO A 1 191 ? 5.515 2.224 27.666 1.00 57.47 191 PRO A N 1
ATOM 1584 C CA . PRO A 1 191 ? 6.516 2.313 26.594 1.00 57.47 191 PRO A CA 1
ATOM 1585 C C . PRO A 1 191 ? 6.167 1.524 25.313 1.00 57.47 191 PRO A C 1
ATOM 1587 O O . PRO A 1 191 ? 6.753 1.761 24.263 1.00 57.47 191 PRO A O 1
ATOM 1590 N N . ASN A 1 192 ? 5.179 0.620 25.369 1.00 55.28 192 ASN A N 1
ATOM 1591 C CA . ASN A 1 192 ? 4.733 -0.210 24.249 1.00 55.28 192 ASN A CA 1
ATOM 1592 C C . ASN A 1 192 ? 3.404 0.254 23.613 1.00 55.28 192 ASN A C 1
ATOM 1594 O O . ASN A 1 192 ? 2.907 -0.424 22.712 1.00 55.28 192 ASN A O 1
ATOM 1598 N N . ASN A 1 193 ? 2.814 1.382 24.032 1.00 53.25 193 ASN A N 1
ATOM 1599 C CA . ASN A 1 193 ? 1.484 1.812 23.562 1.00 53.25 193 ASN A CA 1
ATOM 1600 C C . ASN A 1 193 ? 1.445 2.404 22.135 1.00 53.25 193 ASN A C 1
ATOM 1602 O O . ASN A 1 193 ? 0.372 2.740 21.634 1.00 53.25 193 ASN A O 1
ATOM 1606 N N . CYS A 1 194 ? 2.565 2.432 21.407 1.00 52.78 194 CYS A N 1
ATOM 1607 C CA . CYS A 1 194 ? 2.605 2.849 19.995 1.00 52.78 194 CYS A CA 1
ATOM 1608 C C . CYS A 1 194 ? 2.431 1.685 18.993 1.00 52.78 194 CYS A C 1
ATOM 1610 O O . CYS A 1 194 ? 2.775 1.804 17.820 1.00 52.78 194 CYS A O 1
ATOM 1612 N N . ARG A 1 195 ? 1.866 0.541 19.411 1.00 55.41 195 ARG A N 1
ATOM 1613 C CA . ARG A 1 195 ? 1.644 -0.644 18.544 1.00 55.41 195 ARG A CA 1
ATOM 1614 C C . ARG A 1 195 ? 0.556 -0.490 17.479 1.00 55.41 195 ARG A C 1
ATOM 1616 O O . ARG A 1 195 ? 0.318 -1.394 16.693 1.00 55.41 195 ARG A O 1
ATOM 1623 N N . HIS A 1 196 ? -0.135 0.636 17.458 1.00 58.50 196 HIS A N 1
ATOM 1624 C CA . HIS A 1 196 ? -1.117 0.939 16.422 1.00 58.50 196 HIS A CA 1
ATOM 1625 C C . HIS A 1 196 ? -0.499 1.733 15.259 1.00 58.50 196 HIS A C 1
ATOM 1627 O O . HIS A 1 196 ? -1.096 1.815 14.189 1.00 58.50 196 HIS A O 1
ATOM 1633 N N . ASP A 1 197 ? 0.707 2.282 15.437 1.00 62.59 197 ASP A N 1
ATOM 1634 C CA . ASP A 1 197 ? 1.408 3.058 14.405 1.00 62.59 197 ASP A CA 1
ATOM 1635 C C . ASP A 1 197 ? 2.121 2.158 13.385 1.00 62.59 197 ASP A C 1
ATOM 1637 O O . ASP A 1 197 ? 2.694 2.635 12.404 1.00 62.59 197 ASP A O 1
ATOM 1641 N N . ASP A 1 198 ? 2.038 0.840 13.567 1.00 71.38 198 ASP A N 1
ATOM 1642 C CA . ASP A 1 198 ? 2.567 -0.137 12.633 1.00 71.38 198 ASP A CA 1
ATOM 1643 C C . ASP A 1 198 ? 1.530 -1.052 11.971 1.00 71.38 198 ASP A C 1
ATOM 1645 O O . ASP A 1 198 ? 1.927 -1.883 11.147 1.00 71.38 198 ASP A O 1
ATOM 1649 N N . SER A 1 199 ? 0.245 -0.884 12.292 1.00 81.56 199 SER A N 1
ATOM 1650 C CA . SER A 1 199 ? -0.849 -1.670 11.714 1.00 81.56 199 SER A CA 1
ATOM 1651 C C . SER A 1 199 ? -1.148 -1.245 10.275 1.00 81.56 199 SER A C 1
ATOM 1653 O O . SER A 1 199 ? -0.925 -0.098 9.890 1.00 81.56 199 SER A O 1
ATOM 1655 N N . LEU A 1 200 ? -1.628 -2.174 9.456 1.00 86.38 200 LEU A N 1
ATOM 1656 C CA . LEU A 1 200 ? -1.998 -1.914 8.072 1.00 86.38 200 LEU A CA 1
ATOM 1657 C C . LEU A 1 200 ? -3.412 -1.320 8.005 1.00 86.38 200 LEU A C 1
ATOM 1659 O O . LEU A 1 200 ? -4.342 -1.854 8.608 1.00 86.38 200 LEU A O 1
ATOM 1663 N N . TYR A 1 201 ? -3.590 -0.251 7.231 1.00 84.81 201 TYR A N 1
ATOM 1664 C CA . TYR A 1 201 ? -4.903 0.326 6.947 1.00 84.81 201 TYR A CA 1
ATOM 1665 C C . TYR A 1 201 ? -5.024 0.734 5.477 1.00 84.81 201 TYR A C 1
ATOM 1667 O O . TYR A 1 201 ? -4.037 1.085 4.828 1.00 84.81 201 TYR A O 1
ATOM 1675 N N . ASP A 1 202 ? -6.248 0.699 4.959 1.00 84.31 202 ASP A N 1
ATOM 1676 C CA . ASP A 1 202 ? -6.592 1.286 3.664 1.00 84.31 202 ASP A CA 1
ATOM 1677 C C . ASP A 1 202 ? -7.054 2.743 3.892 1.00 84.31 202 ASP A C 1
ATOM 1679 O O . ASP A 1 202 ? -7.998 2.972 4.653 1.00 84.31 202 ASP A O 1
ATOM 1683 N N . PRO A 1 203 ? -6.386 3.755 3.304 1.00 81.44 203 PRO A N 1
ATOM 1684 C CA . PRO A 1 203 ? -6.784 5.156 3.430 1.00 81.44 203 PRO A CA 1
ATOM 1685 C C . PRO A 1 203 ? -8.161 5.471 2.840 1.00 81.44 203 PRO A C 1
ATOM 1687 O O . PRO A 1 203 ? -8.815 6.396 3.324 1.00 81.44 203 PRO A O 1
ATOM 1690 N N . ASN A 1 204 ? -8.578 4.723 1.817 1.00 79.31 204 ASN A N 1
ATOM 1691 C CA . ASN A 1 204 ? -9.839 4.923 1.101 1.00 79.31 204 ASN A CA 1
ATOM 1692 C C . ASN A 1 204 ? -11.003 4.148 1.734 1.00 79.31 204 ASN A C 1
ATOM 1694 O O . ASN A 1 204 ? -12.124 4.211 1.242 1.00 79.31 204 ASN A O 1
ATOM 1698 N N . ASP A 1 205 ? -10.731 3.398 2.798 1.00 71.38 205 ASP A N 1
ATOM 1699 C CA . ASP A 1 205 ? -11.716 2.606 3.519 1.00 71.38 205 ASP A CA 1
ATOM 1700 C C . ASP A 1 205 ? -12.328 3.457 4.639 1.00 71.38 205 ASP A C 1
ATOM 1702 O O . ASP A 1 205 ? -11.589 4.001 5.473 1.00 71.38 205 ASP A O 1
ATOM 1706 N N . GLU A 1 206 ? -13.648 3.644 4.597 1.00 58.66 206 GLU A N 1
ATOM 1707 C CA . GLU A 1 206 ? -14.451 4.367 5.600 1.00 58.66 206 GLU A CA 1
ATOM 1708 C C . GLU A 1 206 ? -14.809 3.485 6.796 1.00 58.66 206 GLU A C 1
ATOM 1710 O O . GLU A 1 206 ? -15.310 2.356 6.586 1.00 58.66 206 GLU A O 1
#

Secondary structure (DSSP, 8-state):
--HHHHHHHHHHHHHHHHHTS-TT--PPPP-HHHHHHHHHT--HHHHH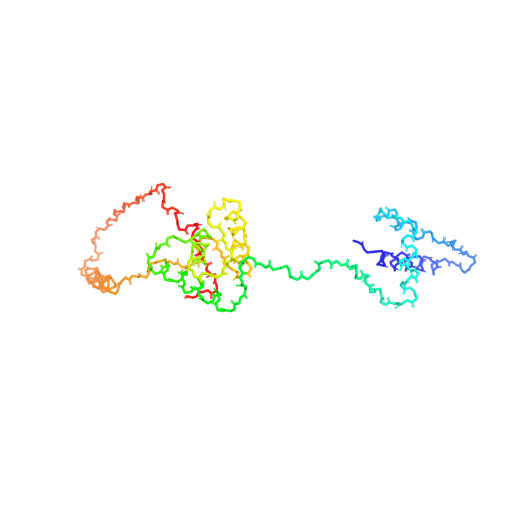HHHHHHHHHSS-PPP------S-PPPSS---HHHHHHHHHHHHHHHHTT----HHHHHHHHHHTT-S---TT-HHHHHHHHHHHHHHHHHTT-EESPPTT-------HHHHHHHHHHHHHHHHHHHH-TT------------TTTTTTTTSEE-TT--

pLDDT: mean 78.44, std 11.79, range [49.06, 93.38]